Protein AF-A0A9D5CSQ8-F1 (afdb_monomer_lite)

InterPro domains:
  IPR001199 Cytochrome b5-like heme/steroid binding domain [PF00173] (66-160)
  IPR001199 Cytochrome b5-like heme/steroid binding domain [SM01117] (65-161)
  IPR036400 Cytochrome b5-like heme/steroid binding domain superfamily [G3DSA:3.10.120.10] (63-162)
  IPR036400 Cytochrome b5-like heme/steroid binding domain superfamily [SSF55856] (56-161)
  IPR050577 MAPR/Neuferricin/Neudesin-like [PTHR10281] (20-162)

Structure (mmCIF, N/CA/C/O backbone):
data_AF-A0A9D5CSQ8-F1
#
_entry.id   AF-A0A9D5CSQ8-F1
#
loop_
_atom_site.group_PDB
_atom_site.id
_atom_site.type_symbol
_atom_site.label_atom_id
_atom_site.label_alt_id
_atom_site.label_comp_id
_atom_site.label_asym_id
_atom_site.label_entity_id
_atom_site.label_seq_id
_atom_site.pdbx_PDB_ins_code
_atom_site.Cartn_x
_atom_site.Cartn_y
_atom_site.Cartn_z
_atom_site.occupancy
_atom_site.B_iso_or_equiv
_atom_site.auth_seq_id
_atom_site.auth_comp_id
_atom_site.auth_asym_id
_atom_site.auth_atom_id
_atom_site.pdbx_PDB_model_num
ATOM 1 N N . MET A 1 1 ? 39.385 10.486 -49.989 1.00 59.72 1 MET A N 1
ATOM 2 C CA . MET A 1 1 ? 40.709 9.932 -49.623 1.00 59.72 1 MET A CA 1
ATOM 3 C C . MET A 1 1 ? 41.355 10.659 -48.444 1.00 59.72 1 MET A C 1
ATOM 5 O O . MET A 1 1 ? 41.709 9.978 -47.498 1.00 59.72 1 MET A O 1
ATOM 9 N N . ALA A 1 2 ? 41.439 11.999 -48.432 1.00 69.88 2 ALA A N 1
ATOM 10 C CA . ALA A 1 2 ? 42.101 12.762 -47.354 1.00 69.88 2 ALA A CA 1
ATOM 11 C C . ALA A 1 2 ? 41.489 12.596 -45.943 1.00 69.88 2 ALA A C 1
ATOM 13 O O . ALA A 1 2 ? 42.199 12.610 -44.945 1.00 69.88 2 ALA A O 1
ATOM 14 N N . PHE A 1 3 ? 40.170 12.403 -45.849 1.00 73.44 3 PHE A N 1
ATOM 15 C CA . PHE A 1 3 ? 39.508 12.165 -44.562 1.00 73.44 3 PHE A CA 1
ATOM 16 C C . PHE A 1 3 ? 39.878 10.799 -43.961 1.00 73.44 3 PHE A C 1
ATOM 18 O O . PHE A 1 3 ? 40.119 10.683 -42.766 1.00 73.44 3 PHE A O 1
ATOM 25 N N . TYR A 1 4 ? 39.980 9.771 -44.808 1.00 75.75 4 TYR A N 1
ATOM 26 C CA . TYR A 1 4 ? 40.331 8.419 -44.382 1.00 75.75 4 TYR A CA 1
ATOM 27 C C . TYR A 1 4 ? 41.774 8.341 -43.878 1.00 75.75 4 TYR A C 1
ATOM 29 O O . TYR A 1 4 ? 42.027 7.688 -42.874 1.00 75.75 4 TYR A O 1
ATOM 37 N N . THR A 1 5 ? 42.705 9.043 -44.530 1.00 79.56 5 THR A N 1
ATOM 38 C CA . THR A 1 5 ? 44.110 9.089 -44.103 1.00 79.56 5 THR A CA 1
ATOM 39 C C . THR A 1 5 ? 44.266 9.815 -42.769 1.00 79.56 5 THR A C 1
ATOM 41 O O . THR A 1 5 ? 44.876 9.271 -41.861 1.00 79.56 5 THR A O 1
ATOM 44 N N . ALA A 1 6 ? 43.614 10.970 -42.591 1.00 80.38 6 ALA A N 1
ATOM 45 C CA . ALA A 1 6 ? 43.650 11.699 -41.321 1.00 80.38 6 ALA A CA 1
ATOM 46 C C . ALA A 1 6 ? 43.039 10.891 -40.158 1.00 80.38 6 ALA A C 1
ATOM 48 O O . ALA A 1 6 ? 43.581 10.869 -39.052 1.00 80.38 6 ALA A O 1
ATOM 49 N N . MET A 1 7 ? 41.927 10.187 -40.404 1.00 76.81 7 MET A N 1
ATOM 50 C CA . MET A 1 7 ? 41.314 9.297 -39.412 1.00 76.81 7 MET A CA 1
ATOM 51 C C . MET A 1 7 ? 42.201 8.082 -39.108 1.00 76.81 7 MET A C 1
ATOM 53 O O . MET A 1 7 ? 42.360 7.722 -37.946 1.00 76.81 7 MET A O 1
ATOM 57 N N . ALA A 1 8 ? 42.811 7.476 -40.128 1.00 76.31 8 ALA A N 1
ATOM 58 C CA . ALA A 1 8 ? 43.735 6.355 -39.980 1.00 76.31 8 ALA A CA 1
ATOM 59 C C . ALA A 1 8 ? 44.968 6.720 -39.136 1.00 76.31 8 ALA A C 1
ATOM 61 O O . ALA A 1 8 ? 45.320 5.972 -38.221 1.00 76.31 8 ALA A O 1
ATOM 62 N N . ASP A 1 9 ? 45.567 7.885 -39.388 1.00 75.44 9 ASP A N 1
ATOM 63 C CA . ASP A 1 9 ? 46.718 8.389 -38.631 1.00 75.44 9 ASP A CA 1
ATOM 64 C C . ASP A 1 9 ? 46.345 8.660 -37.165 1.00 75.44 9 ASP A C 1
ATOM 66 O O . ASP A 1 9 ? 47.095 8.324 -36.247 1.00 75.44 9 ASP A O 1
ATOM 70 N N . THR A 1 10 ? 45.141 9.191 -36.932 1.00 79.94 10 THR A N 1
ATOM 71 C CA . THR A 1 10 ? 44.617 9.464 -35.584 1.00 79.94 10 THR A CA 1
ATOM 72 C C . THR A 1 10 ? 44.353 8.174 -34.800 1.00 79.94 10 THR A C 1
ATOM 74 O O . THR A 1 10 ? 44.712 8.083 -33.626 1.00 79.94 10 THR A O 1
ATOM 77 N N . ILE A 1 11 ? 43.765 7.152 -35.436 1.00 76.94 11 ILE A N 1
ATOM 78 C CA . ILE A 1 11 ? 43.507 5.844 -34.807 1.00 76.94 11 ILE A CA 1
ATOM 79 C C . ILE A 1 11 ? 44.826 5.188 -34.392 1.00 76.94 11 ILE A C 1
ATOM 81 O O . ILE A 1 11 ? 44.941 4.703 -33.264 1.00 76.94 11 ILE A O 1
ATOM 85 N N . HIS A 1 12 ? 45.831 5.216 -35.269 1.00 75.12 12 HIS A N 1
ATOM 86 C CA . HIS A 1 12 ? 47.144 4.649 -34.979 1.00 75.12 12 HIS A CA 1
ATOM 87 C C . HIS A 1 12 ? 47.870 5.414 -33.865 1.00 75.12 12 HIS A C 1
ATOM 89 O O . HIS A 1 12 ? 48.447 4.796 -32.975 1.00 75.12 12 HIS A O 1
ATOM 95 N N . ALA A 1 13 ? 47.799 6.748 -33.857 1.00 79.75 13 ALA A N 1
ATOM 96 C CA . ALA A 1 13 ? 48.402 7.570 -32.807 1.00 79.75 13 ALA A CA 1
ATOM 97 C C . ALA A 1 13 ? 47.747 7.364 -31.429 1.00 79.75 13 ALA A C 1
ATOM 99 O O . ALA A 1 13 ? 48.440 7.380 -30.416 1.00 79.75 13 ALA A O 1
ATOM 100 N N . TYR A 1 14 ? 46.426 7.166 -31.383 1.00 81.50 14 TYR A N 1
ATOM 101 C CA . TYR A 1 14 ? 45.684 7.048 -30.125 1.00 81.50 14 TYR A CA 1
ATOM 102 C C . TYR A 1 14 ? 45.677 5.626 -29.551 1.00 81.50 14 TYR A C 1
ATOM 104 O O . TYR A 1 14 ? 45.735 5.446 -28.338 1.00 81.50 14 TYR A O 1
ATOM 112 N N . THR A 1 15 ? 45.595 4.607 -30.411 1.00 81.44 15 THR A N 1
ATOM 113 C CA . THR A 1 15 ? 45.444 3.204 -29.981 1.00 81.44 15 THR A CA 1
ATOM 114 C C . THR A 1 15 ? 46.684 2.346 -30.222 1.00 81.44 15 THR A C 1
ATOM 116 O O . THR A 1 15 ? 46.752 1.232 -29.711 1.00 81.44 15 THR A O 1
ATOM 119 N N . GLY A 1 16 ? 47.652 2.822 -31.014 1.00 82.94 16 GLY A N 1
ATOM 120 C CA . GLY A 1 16 ? 48.807 2.032 -31.459 1.00 82.94 16 GLY A CA 1
ATOM 121 C C . GLY A 1 16 ? 48.454 0.890 -32.420 1.00 82.94 16 GLY A C 1
ATOM 122 O O . GLY A 1 16 ? 49.329 0.116 -32.802 1.00 82.94 16 GLY A O 1
ATOM 123 N N . LEU A 1 17 ? 47.180 0.756 -32.802 1.00 85.88 17 LEU A N 1
ATOM 124 C CA . LEU A 1 17 ? 46.684 -0.299 -33.677 1.00 85.88 17 LEU A CA 1
ATOM 125 C C . LEU A 1 17 ? 46.588 0.198 -35.116 1.00 85.88 17 LEU A C 1
ATOM 127 O O . LEU A 1 17 ? 46.324 1.373 -35.379 1.00 85.88 17 LEU A O 1
ATOM 131 N N . SER A 1 18 ? 46.742 -0.720 -36.072 1.00 88.31 18 SER A N 1
ATOM 132 C CA . SER A 1 18 ? 46.420 -0.392 -37.457 1.00 88.31 18 SER A CA 1
ATOM 133 C C . SER A 1 18 ? 44.925 -0.046 -37.568 1.00 88.31 18 SER A C 1
ATOM 135 O O . SER A 1 18 ? 44.103 -0.634 -36.856 1.00 88.31 18 SER A O 1
ATOM 137 N N . PRO A 1 19 ? 44.533 0.863 -38.477 1.00 85.19 19 PRO A N 1
ATOM 138 C CA . PRO A 1 19 ? 43.126 1.215 -38.675 1.00 85.19 19 PRO A CA 1
ATOM 139 C C . PRO A 1 19 ? 42.248 -0.017 -38.923 1.00 85.19 19 PRO A C 1
ATOM 141 O O . PRO A 1 19 ? 41.153 -0.126 -38.379 1.00 85.19 19 PRO A O 1
ATOM 144 N N . ALA A 1 20 ? 42.766 -0.994 -39.675 1.00 87.31 20 ALA A N 1
ATOM 145 C CA . ALA A 1 20 ? 42.095 -2.267 -39.907 1.00 87.31 20 ALA A CA 1
ATOM 146 C C . ALA A 1 20 ? 41.882 -3.054 -38.602 1.00 87.31 20 ALA A C 1
ATOM 148 O O . ALA A 1 20 ? 40.769 -3.506 -38.345 1.00 87.31 20 ALA A O 1
ATOM 149 N N . ALA A 1 21 ? 42.905 -3.167 -37.748 1.00 88.69 21 ALA A N 1
ATOM 150 C CA . ALA A 1 21 ? 42.792 -3.861 -36.466 1.00 88.69 21 ALA A CA 1
ATOM 151 C C . ALA A 1 21 ? 41.750 -3.199 -35.548 1.00 88.69 21 ALA A C 1
ATOM 153 O O . ALA A 1 21 ? 40.904 -3.892 -34.984 1.00 88.69 21 ALA A O 1
ATOM 154 N N . PHE A 1 22 ? 41.733 -1.866 -35.469 1.00 88.56 22 PHE A N 1
ATOM 155 C CA . PHE A 1 22 ? 40.745 -1.121 -34.684 1.00 88.56 22 PHE A CA 1
ATOM 156 C C . PHE A 1 22 ? 39.304 -1.431 -35.115 1.00 88.56 22 PHE A C 1
ATOM 158 O O . PHE A 1 22 ? 38.474 -1.791 -34.280 1.00 88.56 22 PHE A O 1
ATOM 165 N N . PHE A 1 23 ? 39.010 -1.374 -36.419 1.00 89.81 23 PHE A N 1
ATOM 166 C CA . PHE A 1 23 ? 37.666 -1.683 -36.917 1.00 89.81 23 PHE A CA 1
ATOM 167 C C . PHE A 1 23 ? 37.302 -3.163 -36.766 1.00 89.81 23 PHE A C 1
ATOM 169 O O . PHE A 1 23 ? 36.145 -3.466 -36.481 1.00 89.81 23 PHE A O 1
ATOM 176 N N . THR A 1 24 ? 38.262 -4.089 -36.884 1.00 92.62 24 THR A N 1
ATOM 177 C CA . THR A 1 24 ? 37.993 -5.515 -36.618 1.00 92.62 24 THR A CA 1
ATOM 178 C C . THR A 1 24 ? 37.651 -5.769 -35.154 1.00 92.62 24 THR A C 1
ATOM 180 O O . THR A 1 24 ? 36.692 -6.481 -34.874 1.00 92.62 24 THR A O 1
ATOM 183 N N . ILE A 1 25 ? 38.364 -5.141 -34.215 1.00 91.69 25 ILE A N 1
ATOM 184 C CA . ILE A 1 25 ? 38.091 -5.271 -32.780 1.00 91.69 25 ILE A CA 1
ATOM 185 C C . ILE A 1 25 ? 36.752 -4.621 -32.435 1.00 91.69 25 ILE A C 1
ATOM 187 O O . ILE A 1 25 ? 35.965 -5.221 -31.711 1.00 91.69 25 ILE A O 1
ATOM 191 N N . LEU A 1 26 ? 36.447 -3.445 -32.992 1.00 92.81 26 LEU A N 1
ATOM 192 C CA . LEU A 1 26 ? 35.149 -2.790 -32.821 1.00 92.81 26 LEU A CA 1
ATOM 193 C C . LEU A 1 26 ? 34.004 -3.678 -33.336 1.00 92.81 26 LEU A C 1
ATOM 195 O O . LEU A 1 26 ? 33.000 -3.847 -32.650 1.00 92.81 26 LEU A O 1
ATOM 199 N N . ALA A 1 27 ? 34.162 -4.280 -34.517 1.00 92.69 27 ALA A N 1
ATOM 200 C CA . ALA A 1 27 ? 33.166 -5.178 -35.095 1.00 92.69 27 ALA A CA 1
ATOM 201 C C . ALA A 1 27 ? 32.983 -6.455 -34.259 1.00 92.69 27 ALA A C 1
ATOM 203 O O . ALA A 1 27 ? 31.849 -6.871 -34.022 1.00 92.69 27 ALA A O 1
ATOM 204 N N . LEU A 1 28 ? 34.075 -7.046 -33.763 1.00 95.62 28 LEU A N 1
ATOM 205 C CA . LEU A 1 28 ? 34.026 -8.198 -32.859 1.00 95.62 28 LEU A CA 1
ATOM 206 C C . LEU A 1 28 ? 33.395 -7.841 -31.509 1.00 95.62 28 LEU A C 1
ATOM 208 O O . LEU A 1 28 ? 32.609 -8.624 -30.986 1.00 95.62 28 LEU A O 1
ATOM 212 N N . MET A 1 29 ? 33.682 -6.654 -30.972 1.00 93.88 29 MET A N 1
ATOM 213 C CA . MET A 1 29 ? 33.099 -6.149 -29.729 1.00 93.88 29 MET A CA 1
ATOM 214 C C . MET A 1 29 ? 31.597 -5.899 -29.886 1.00 93.88 29 MET A C 1
ATOM 216 O O . MET A 1 29 ? 30.825 -6.351 -29.045 1.00 93.88 29 MET A O 1
ATOM 220 N N . LEU A 1 30 ? 31.157 -5.294 -30.996 1.00 94.19 30 LEU A N 1
ATOM 221 C CA . LEU A 1 30 ? 29.733 -5.171 -31.321 1.00 94.19 30 LEU A CA 1
ATOM 222 C C . LEU A 1 30 ? 29.074 -6.543 -31.504 1.00 94.19 30 LEU A C 1
ATOM 224 O O . LEU A 1 30 ? 27.970 -6.749 -31.011 1.00 94.19 30 LEU A O 1
ATOM 228 N N . GLY A 1 31 ? 29.732 -7.486 -32.183 1.00 94.12 31 GLY A N 1
ATOM 229 C CA . GLY A 1 31 ? 29.227 -8.848 -32.374 1.00 94.12 31 GLY A CA 1
ATOM 230 C C . GLY A 1 31 ? 29.057 -9.600 -31.053 1.00 94.12 31 GLY A C 1
ATOM 231 O O . GLY A 1 31 ? 27.989 -10.148 -30.791 1.00 94.12 31 GLY A O 1
ATOM 232 N N . ALA A 1 32 ? 30.069 -9.557 -30.185 1.00 93.06 32 ALA A N 1
ATOM 233 C CA . ALA A 1 32 ? 30.015 -10.132 -28.845 1.00 93.06 32 ALA A CA 1
ATOM 234 C C . ALA A 1 32 ? 28.958 -9.439 -27.974 1.00 93.06 32 ALA A C 1
ATOM 236 O O . ALA A 1 32 ? 28.182 -10.116 -27.308 1.00 93.06 32 ALA A O 1
ATOM 237 N N . TYR A 1 33 ? 28.861 -8.108 -28.028 1.00 92.19 33 TYR A N 1
ATOM 238 C CA . TYR A 1 33 ? 27.824 -7.350 -27.328 1.00 92.19 33 TYR A CA 1
ATOM 239 C C . TYR A 1 33 ? 26.421 -7.745 -27.795 1.00 92.19 33 TYR A C 1
ATOM 241 O O . TYR A 1 33 ? 25.543 -7.939 -26.960 1.00 92.19 33 TYR A O 1
ATOM 249 N N . ARG A 1 34 ? 26.200 -7.918 -29.104 1.00 90.56 34 ARG A N 1
ATOM 250 C CA . ARG A 1 34 ? 24.915 -8.383 -29.654 1.00 90.56 34 ARG A CA 1
ATOM 251 C C . ARG A 1 34 ? 24.606 -9.820 -29.239 1.00 90.56 34 ARG A C 1
ATOM 253 O O . ARG A 1 34 ? 23.468 -10.094 -28.879 1.00 90.56 34 ARG A O 1
ATOM 260 N N . LEU A 1 35 ? 25.605 -10.704 -29.232 1.00 90.00 35 LEU A N 1
ATOM 261 C CA . LEU A 1 35 ? 25.456 -12.093 -28.791 1.00 90.00 35 LEU A CA 1
ATOM 262 C C . LEU A 1 35 ? 25.100 -12.170 -27.300 1.00 90.00 35 LEU A C 1
ATOM 264 O O . LEU A 1 35 ? 24.128 -12.822 -26.934 1.00 90.00 35 LEU A O 1
ATOM 268 N N . VAL A 1 36 ? 25.824 -11.445 -26.446 1.00 88.50 36 VAL A N 1
ATOM 269 C CA . VAL A 1 36 ? 25.544 -11.383 -25.004 1.00 88.50 36 VAL A CA 1
ATOM 270 C C . VAL A 1 36 ? 24.196 -10.714 -24.749 1.00 88.50 36 VAL A C 1
ATOM 272 O O . VAL A 1 36 ? 23.389 -11.250 -24.001 1.00 88.50 36 VAL A O 1
ATOM 275 N N . SER A 1 37 ? 23.892 -9.603 -25.425 1.00 84.75 37 SER A N 1
ATOM 276 C CA . SER A 1 37 ? 22.591 -8.932 -25.300 1.00 84.75 37 SER A CA 1
ATOM 277 C C . SER A 1 37 ? 21.441 -9.846 -25.717 1.00 84.75 37 SER A C 1
ATOM 279 O O . SER A 1 37 ? 20.403 -9.810 -25.075 1.00 84.75 37 SER A O 1
ATOM 281 N N . SER A 1 38 ? 21.622 -10.724 -26.710 1.00 82.94 38 SER A N 1
ATOM 282 C CA . SER A 1 38 ? 20.597 -11.712 -27.083 1.00 82.94 38 SER A CA 1
ATOM 283 C C . SER A 1 38 ? 20.352 -12.790 -26.019 1.00 82.94 38 SER A C 1
ATOM 285 O O . SER A 1 38 ? 19.265 -13.346 -25.967 1.00 82.94 38 SER A O 1
ATOM 287 N N . MET A 1 39 ? 21.324 -13.069 -25.140 1.00 81.62 39 MET A N 1
ATOM 288 C CA . MET A 1 39 ? 21.129 -14.010 -24.026 1.00 81.62 39 MET A CA 1
ATOM 289 C C . MET A 1 39 ? 20.403 -13.385 -22.827 1.00 81.62 39 MET A C 1
ATOM 291 O O . MET A 1 39 ? 19.864 -14.116 -22.001 1.00 81.62 39 MET A O 1
ATOM 295 N N . PHE A 1 40 ? 20.401 -12.052 -22.714 1.00 72.25 40 PHE A N 1
ATOM 296 C CA . PHE A 1 40 ? 19.759 -11.316 -21.615 1.00 72.25 40 PHE A CA 1
ATOM 297 C C . PHE A 1 40 ? 18.478 -10.582 -22.037 1.00 72.25 40 PHE A C 1
ATOM 299 O O . PHE A 1 40 ? 17.642 -10.278 -21.191 1.00 72.25 40 PHE A O 1
ATOM 306 N N . VAL A 1 41 ? 18.297 -10.333 -23.334 1.00 68.25 41 VAL A N 1
ATOM 307 C CA . VAL A 1 41 ? 17.037 -9.919 -23.955 1.00 68.25 41 VAL A CA 1
ATOM 308 C C . VAL A 1 41 ? 16.418 -11.172 -24.561 1.00 68.25 41 VAL A C 1
ATOM 310 O O . VAL A 1 41 ? 16.398 -11.358 -25.773 1.00 68.25 41 VAL A O 1
ATOM 313 N N . SER A 1 42 ? 15.968 -12.081 -23.699 1.00 60.19 42 SER A N 1
ATOM 314 C CA . SER A 1 42 ? 14.989 -13.074 -24.125 1.00 60.19 42 SER A CA 1
ATOM 315 C C . SER A 1 42 ? 13.792 -12.305 -24.666 1.00 60.19 42 SER A C 1
ATOM 317 O O . SER A 1 42 ? 13.313 -11.395 -23.982 1.00 60.19 42 SER A O 1
ATOM 319 N N . ASP A 1 43 ? 13.320 -12.651 -25.864 1.00 57.12 43 ASP A N 1
ATOM 320 C CA . ASP A 1 43 ? 11.994 -12.242 -26.310 1.00 57.12 43 ASP A CA 1
ATOM 321 C C . ASP A 1 43 ? 11.039 -12.530 -25.153 1.00 57.12 43 ASP A C 1
ATOM 323 O O . ASP A 1 43 ? 10.877 -13.680 -24.725 1.00 57.12 43 ASP A O 1
ATOM 327 N N . ALA A 1 44 ? 10.484 -11.463 -24.572 1.00 60.00 44 ALA A N 1
ATOM 328 C CA . ALA A 1 44 ? 9.365 -11.614 -23.669 1.00 60.00 44 ALA A CA 1
ATOM 329 C C . ALA A 1 44 ? 8.354 -12.468 -24.441 1.00 60.00 44 ALA A C 1
ATOM 331 O O . ALA A 1 44 ? 8.089 -12.126 -25.597 1.00 60.00 44 ALA A O 1
ATOM 332 N N . PRO A 1 45 ? 7.861 -13.590 -23.881 1.00 54.03 45 PRO A N 1
ATOM 333 C CA . PRO A 1 45 ? 6.869 -14.395 -24.573 1.00 54.03 45 PRO A CA 1
ATOM 334 C C . PRO A 1 45 ? 5.788 -13.430 -25.026 1.00 54.03 45 PRO A C 1
ATOM 336 O O . PRO A 1 45 ? 5.242 -12.722 -24.176 1.00 54.03 45 PRO A O 1
ATOM 339 N N . GLU A 1 46 ? 5.589 -13.327 -26.347 1.00 47.94 46 GLU A N 1
ATOM 340 C CA . GLU A 1 46 ? 4.573 -12.458 -26.920 1.00 47.94 46 GLU A CA 1
ATOM 341 C C . GLU A 1 46 ? 3.295 -12.773 -26.164 1.00 47.94 46 GLU A C 1
ATOM 343 O O . GLU A 1 46 ? 2.739 -13.873 -26.256 1.00 47.94 46 GLU A O 1
ATOM 348 N N . THR A 1 47 ? 2.891 -11.838 -25.310 1.00 56.62 47 THR A N 1
ATOM 349 C CA . THR A 1 47 ? 1.617 -11.931 -24.641 1.00 56.62 47 THR A CA 1
ATOM 350 C C . THR A 1 47 ? 0.609 -12.037 -25.782 1.00 56.62 47 THR A C 1
ATOM 352 O O . THR A 1 47 ? 0.611 -11.157 -26.651 1.00 56.62 47 THR A O 1
ATOM 355 N N . PRO A 1 48 ? -0.205 -13.115 -25.855 1.00 66.44 48 PRO A N 1
ATOM 356 C CA . PRO A 1 48 ? -1.275 -13.181 -26.846 1.00 66.44 48 PRO A CA 1
ATOM 357 C C . PRO A 1 48 ? -2.013 -11.850 -26.774 1.00 66.44 48 PRO A C 1
ATOM 359 O O . PRO A 1 48 ? -2.169 -11.368 -25.646 1.00 66.44 48 PRO A O 1
ATOM 362 N N . PRO A 1 49 ? -2.382 -11.239 -27.922 1.00 55.28 49 PRO A N 1
ATOM 363 C CA . PRO A 1 49 ? -2.840 -9.859 -27.986 1.00 55.28 49 PRO A CA 1
ATOM 364 C C . PRO A 1 49 ? -3.843 -9.682 -26.871 1.00 55.28 49 PRO A C 1
ATOM 366 O O . PRO A 1 49 ? -4.909 -10.301 -26.892 1.00 55.28 49 PRO A O 1
ATOM 369 N N . MET A 1 50 ? -3.399 -8.969 -25.834 1.00 51.78 50 MET A N 1
ATOM 370 C CA . MET A 1 50 ? -4.144 -8.807 -24.607 1.00 51.78 50 MET A CA 1
ATOM 371 C C . MET A 1 50 ? -5.425 -8.167 -25.107 1.00 51.78 50 MET A C 1
ATOM 373 O O . MET A 1 50 ? -5.389 -7.028 -25.580 1.00 51.78 50 MET A O 1
ATOM 377 N N . GLN A 1 51 ? -6.530 -8.926 -25.132 1.00 54.69 51 GLN A N 1
ATOM 378 C CA . GLN A 1 51 ? -7.835 -8.307 -25.288 1.00 54.69 51 GLN A CA 1
ATOM 379 C C . GLN A 1 51 ? -7.790 -7.130 -24.323 1.00 54.69 51 GLN A C 1
ATOM 381 O O . GLN A 1 51 ? -7.361 -7.361 -23.181 1.00 54.69 51 GLN A O 1
ATOM 386 N N . PRO A 1 52 ? -8.078 -5.891 -24.777 1.00 62.69 52 PRO A N 1
ATOM 387 C CA . PRO A 1 52 ? -8.067 -4.755 -23.875 1.00 62.69 52 PRO A CA 1
ATOM 388 C C . PRO A 1 52 ? -8.829 -5.224 -22.643 1.00 62.69 52 PRO A C 1
ATOM 390 O O . PRO A 1 52 ? -9.941 -5.746 -22.820 1.00 62.69 52 PRO A O 1
ATOM 393 N N . PRO A 1 53 ? -8.183 -5.230 -21.457 1.00 61.41 53 PRO A N 1
ATOM 394 C CA . PRO A 1 53 ? -8.805 -5.795 -20.277 1.00 61.41 53 PRO A CA 1
ATOM 395 C C . PRO A 1 53 ? -10.204 -5.191 -20.206 1.00 61.41 53 PRO A C 1
ATOM 397 O O . PRO A 1 53 ? -10.335 -3.997 -20.515 1.00 61.41 53 PRO A O 1
ATOM 400 N N . PRO A 1 54 ? -11.245 -5.999 -19.914 1.00 64.94 54 PRO A N 1
ATOM 401 C CA . PRO A 1 54 ? -12.590 -5.462 -19.775 1.00 64.94 54 PRO A CA 1
ATOM 402 C C . PRO A 1 54 ? -12.480 -4.188 -18.937 1.00 64.94 54 PRO A C 1
ATOM 404 O O . PRO A 1 54 ? -11.694 -4.201 -17.977 1.00 64.94 54 PRO A O 1
ATOM 407 N N . PRO A 1 55 ? -13.141 -3.085 -19.351 1.00 62.97 55 PRO A N 1
ATOM 408 C CA . PRO A 1 55 ? -12.977 -1.796 -18.696 1.00 62.97 55 PRO A CA 1
ATOM 409 C C . PRO A 1 55 ? -13.055 -2.041 -17.192 1.00 62.97 55 PRO A C 1
ATOM 411 O O . PRO A 1 55 ? -13.974 -2.758 -16.774 1.00 62.97 55 PRO A O 1
ATOM 414 N N . PRO A 1 56 ? -12.044 -1.594 -16.415 1.00 62.28 56 PRO A N 1
ATOM 415 C CA . PRO A 1 56 ? -11.995 -1.891 -14.995 1.00 62.28 56 PRO A CA 1
ATOM 416 C C . PRO A 1 56 ? -13.372 -1.554 -14.428 1.00 62.28 56 PRO A C 1
ATOM 418 O O . PRO A 1 56 ? -13.873 -0.469 -14.746 1.00 62.28 56 PRO A O 1
ATOM 421 N N . PRO A 1 57 ? -14.024 -2.495 -13.714 1.00 62.62 57 PRO A N 1
ATOM 422 C CA . PRO A 1 57 ? -15.338 -2.235 -13.149 1.00 62.62 57 PRO A CA 1
ATOM 423 C C . PRO A 1 57 ? -15.258 -0.895 -12.430 1.00 62.62 57 PRO A C 1
ATOM 425 O O . PRO A 1 57 ? -14.274 -0.648 -11.727 1.00 62.62 57 PRO A O 1
ATOM 428 N N . GLU A 1 58 ? -16.219 -0.009 -12.704 1.00 67.81 58 GLU A N 1
ATOM 429 C CA . GLU A 1 58 ? -16.209 1.327 -12.121 1.00 67.81 58 GLU A CA 1
ATOM 430 C C . GLU A 1 58 ? -15.983 1.180 -10.613 1.00 67.81 58 GLU A C 1
ATOM 432 O O . GLU A 1 58 ? -16.670 0.362 -9.990 1.00 67.81 58 GLU A O 1
ATOM 437 N N . PRO A 1 59 ? -14.974 1.866 -10.042 1.00 63.97 59 PRO A N 1
ATOM 438 C CA . PRO A 1 59 ? -14.621 1.687 -8.647 1.00 63.97 59 PRO A CA 1
ATOM 439 C C . PRO A 1 59 ? -15.856 2.001 -7.813 1.00 63.97 59 PRO A C 1
ATOM 441 O O . PRO A 1 59 ? -16.301 3.147 -7.738 1.00 63.97 59 PRO A O 1
ATOM 444 N N . VAL A 1 60 ? -16.440 0.947 -7.242 1.00 69.50 60 VAL A N 1
ATOM 445 C CA . VAL A 1 60 ? -17.625 1.045 -6.399 1.00 69.50 60 VAL A CA 1
ATOM 446 C C . VAL A 1 60 ? -17.236 1.960 -5.252 1.00 69.50 60 VAL A C 1
ATOM 448 O O . VAL A 1 60 ? -16.279 1.670 -4.543 1.00 69.50 60 VAL A O 1
ATOM 451 N N . GLN A 1 61 ? -17.923 3.085 -5.083 1.00 82.69 61 GLN A N 1
ATOM 452 C CA . GLN A 1 61 ? -17.734 3.887 -3.883 1.00 82.69 61 GLN A CA 1
ATOM 453 C C . GLN A 1 61 ? -18.495 3.192 -2.757 1.00 82.69 61 GLN A C 1
ATOM 455 O O . GLN A 1 61 ? -19.720 3.248 -2.706 1.00 82.69 61 GLN A O 1
ATOM 460 N N . LEU A 1 62 ? -17.769 2.467 -1.905 1.00 79.94 62 LEU A N 1
ATOM 461 C CA . LEU A 1 62 ? -18.335 1.731 -0.776 1.00 79.94 62 LEU A CA 1
ATOM 462 C C . LEU A 1 62 ? -18.776 2.662 0.369 1.00 79.94 62 LEU A C 1
ATOM 464 O O . LEU A 1 62 ? -19.551 2.232 1.215 1.00 79.94 62 LEU A O 1
ATOM 468 N N . GLY A 1 63 ? -18.310 3.915 0.402 1.00 85.44 63 GLY A N 1
ATOM 469 C CA . GLY A 1 63 ? -18.625 4.847 1.487 1.00 85.44 63 GLY A CA 1
ATOM 470 C C . GLY A 1 63 ? -17.988 4.411 2.809 1.00 85.44 63 GLY A C 1
ATOM 471 O O . GLY A 1 63 ? -16.786 4.130 2.849 1.00 85.44 63 GLY A O 1
ATOM 472 N N . ASP A 1 64 ? -18.791 4.363 3.869 1.00 91.19 64 ASP A N 1
ATOM 473 C CA . ASP A 1 64 ? -18.368 3.984 5.216 1.00 91.19 64 ASP A CA 1
ATOM 474 C C . ASP A 1 64 ? -18.463 2.467 5.418 1.00 91.19 64 ASP A C 1
ATOM 476 O O . ASP A 1 64 ? -19.546 1.884 5.391 1.00 91.19 64 ASP A O 1
ATOM 480 N N . VAL A 1 65 ? -17.318 1.828 5.657 1.00 91.50 65 VAL A N 1
ATOM 481 C CA . VAL A 1 65 ? -17.189 0.364 5.749 1.00 91.50 65 VAL A CA 1
ATOM 482 C C . VAL A 1 65 ? -16.551 -0.015 7.082 1.00 91.50 65 VAL A C 1
ATOM 484 O O . VAL A 1 65 ? -15.622 0.651 7.541 1.00 91.50 65 VAL A O 1
ATOM 487 N N . THR A 1 66 ? -17.004 -1.090 7.728 1.00 93.69 66 THR A N 1
ATOM 488 C CA . THR A 1 66 ? -16.319 -1.618 8.929 1.00 93.69 66 THR A CA 1
ATOM 489 C C . THR A 1 66 ? -15.179 -2.566 8.577 1.00 93.69 66 THR A C 1
ATOM 491 O O . THR A 1 66 ? -15.084 -3.100 7.475 1.00 93.69 66 THR A O 1
ATOM 494 N N . LEU A 1 67 ? -14.301 -2.834 9.544 1.00 92.25 67 LEU A N 1
ATOM 495 C CA . LEU A 1 67 ? -13.177 -3.751 9.341 1.00 92.25 67 LEU A CA 1
ATOM 496 C C . LEU A 1 67 ? -13.637 -5.173 8.984 1.00 92.25 67 LEU A C 1
ATOM 498 O O . LEU A 1 67 ? -13.003 -5.822 8.157 1.00 92.25 67 LEU A O 1
ATOM 502 N N . ASP A 1 68 ? -14.759 -5.638 9.534 1.00 92.38 68 ASP A N 1
ATOM 503 C CA . ASP A 1 68 ? -15.319 -6.948 9.189 1.00 92.38 68 ASP A CA 1
ATOM 504 C C . ASP A 1 68 ? -15.941 -6.993 7.791 1.00 92.38 68 ASP A C 1
ATOM 506 O O . ASP A 1 68 ? -15.806 -7.998 7.092 1.00 92.38 68 ASP A O 1
ATOM 510 N N . GLU A 1 69 ? -16.549 -5.899 7.336 1.00 92.75 69 GLU A N 1
ATOM 511 C CA . GLU A 1 69 ? -17.007 -5.780 5.951 1.00 92.75 69 GLU A CA 1
ATOM 512 C C . GLU A 1 69 ? -15.830 -5.707 4.979 1.00 92.75 69 GLU A C 1
ATOM 514 O O . GLU A 1 69 ? -15.900 -6.283 3.899 1.00 92.75 69 GLU A O 1
ATOM 519 N N . LEU A 1 70 ? -14.719 -5.069 5.358 1.00 94.62 70 LEU A N 1
ATOM 520 C CA . LEU A 1 70 ? -13.521 -5.009 4.523 1.00 94.62 70 LEU A CA 1
ATOM 521 C C . LEU A 1 70 ? -12.907 -6.403 4.294 1.00 94.62 70 LEU A C 1
ATOM 523 O O . LEU A 1 70 ? -12.429 -6.687 3.195 1.00 94.62 70 LEU A O 1
ATOM 527 N N . ARG A 1 71 ? -12.979 -7.304 5.284 1.00 94.19 71 ARG A N 1
ATOM 528 C CA . ARG A 1 71 ? -12.401 -8.663 5.218 1.00 94.19 71 ARG A CA 1
ATOM 529 C C . ARG A 1 71 ? -12.931 -9.518 4.073 1.00 94.19 71 ARG A C 1
ATOM 531 O O . ARG A 1 71 ? -12.220 -10.408 3.620 1.00 94.19 71 ARG A O 1
ATOM 538 N N . VAL A 1 72 ? -14.146 -9.264 3.582 1.00 94.12 72 VAL A N 1
ATOM 539 C CA . VAL A 1 72 ? -14.721 -10.044 2.468 1.00 94.12 72 VAL A CA 1
ATOM 540 C C . VAL A 1 72 ? -14.104 -9.696 1.108 1.00 94.12 72 VAL A C 1
ATOM 542 O O . VAL A 1 72 ? -14.408 -10.361 0.116 1.00 94.12 72 VAL A O 1
ATOM 545 N N . TYR A 1 73 ? -13.274 -8.649 1.057 1.00 94.94 73 TYR A N 1
ATOM 546 C CA . TYR A 1 73 ? -12.585 -8.140 -0.131 1.00 94.94 73 TYR A CA 1
ATOM 547 C C . TYR A 1 73 ? -11.085 -8.489 -0.125 1.00 94.94 73 TYR A C 1
ATOM 549 O O . TYR A 1 73 ? -10.248 -7.716 -0.593 1.00 94.94 73 TYR A O 1
ATOM 557 N N . ASP A 1 74 ? -10.746 -9.667 0.399 1.00 94.44 74 ASP A N 1
ATOM 558 C CA . ASP A 1 74 ? -9.395 -10.252 0.440 1.00 94.44 74 ASP A CA 1
ATOM 559 C C . ASP A 1 74 ? -8.944 -10.872 -0.899 1.00 94.44 74 ASP A C 1
ATOM 561 O O . ASP A 1 74 ? -7.798 -11.287 -1.065 1.00 94.44 74 ASP A O 1
ATOM 565 N N . GLY A 1 75 ? -9.852 -10.945 -1.876 1.00 92.62 75 GLY A N 1
ATOM 566 C CA . GLY A 1 75 ? -9.595 -11.527 -3.188 1.00 92.62 75 GLY A CA 1
ATOM 567 C C . GLY A 1 75 ? -9.870 -13.019 -3.301 1.00 92.62 75 GLY A C 1
ATOM 568 O O . GLY A 1 75 ? -9.660 -13.562 -4.391 1.00 92.62 75 GLY A O 1
ATOM 569 N N . SER A 1 76 ? -10.368 -13.664 -2.242 1.00 91.75 76 SER A N 1
ATOM 570 C CA . SER A 1 76 ? -10.827 -15.058 -2.266 1.00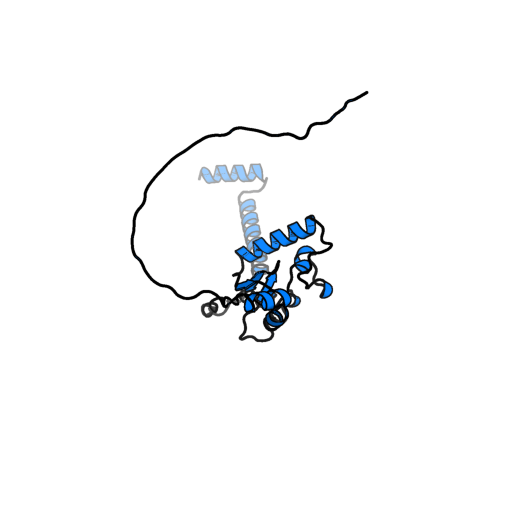 91.75 76 SER A CA 1
ATOM 571 C C . SER A 1 76 ? -11.957 -15.261 -3.280 1.00 91.75 76 SER A C 1
ATOM 573 O O . SER A 1 76 ? -12.001 -16.279 -3.969 1.00 91.75 76 SER A O 1
ATOM 575 N N . ASP A 1 77 ? -12.837 -14.266 -3.432 1.00 92.06 77 ASP A N 1
ATOM 576 C CA . ASP A 1 77 ? -13.826 -14.226 -4.510 1.00 92.06 77 ASP A CA 1
ATOM 577 C C . ASP A 1 77 ? -13.254 -13.481 -5.740 1.00 92.06 77 ASP A C 1
ATOM 579 O O . ASP A 1 77 ? -12.951 -12.283 -5.658 1.00 92.06 77 ASP A O 1
ATOM 583 N N . PRO A 1 78 ? -13.102 -14.141 -6.907 1.00 88.06 78 PRO A N 1
ATOM 584 C CA . PRO A 1 78 ? -12.636 -13.496 -8.134 1.00 88.06 78 PRO A CA 1
ATOM 585 C C . PRO A 1 78 ? -13.609 -12.449 -8.686 1.00 88.06 78 PRO A C 1
ATOM 587 O O . PRO A 1 78 ? -13.191 -11.604 -9.475 1.00 88.06 78 PRO A O 1
ATOM 590 N N . LYS A 1 79 ? -14.887 -12.484 -8.289 1.00 88.12 79 LYS A N 1
ATOM 591 C CA . LYS A 1 79 ? -15.915 -11.541 -8.756 1.00 88.12 79 LYS A CA 1
ATOM 592 C C . LYS A 1 79 ? -15.954 -10.248 -7.950 1.00 88.12 79 LYS A C 1
ATOM 594 O O . LYS A 1 79 ? -16.558 -9.281 -8.405 1.00 88.12 79 LYS A O 1
ATOM 599 N N . LYS A 1 80 ? -15.345 -10.229 -6.763 1.00 90.75 80 LYS A N 1
ATOM 600 C CA . LYS A 1 80 ? -15.286 -9.045 -5.905 1.00 90.75 80 LYS A CA 1
ATOM 601 C C . LYS A 1 80 ? -14.020 -8.228 -6.170 1.00 90.75 80 LYS A C 1
ATOM 603 O O . LYS A 1 80 ? -12.981 -8.806 -6.532 1.00 90.75 80 LYS A O 1
ATOM 608 N N . PRO A 1 81 ? -14.092 -6.898 -5.970 1.00 92.94 81 PRO A N 1
ATOM 609 C CA . PRO A 1 81 ? -12.901 -6.072 -5.960 1.00 92.94 81 PRO A CA 1
ATOM 610 C C . PRO A 1 81 ? -11.997 -6.472 -4.793 1.00 92.94 81 PRO A C 1
ATOM 612 O O . PRO A 1 81 ? -12.430 -7.061 -3.801 1.00 92.94 81 PRO A O 1
ATOM 615 N N . LEU A 1 82 ? -10.724 -6.151 -4.944 1.00 94.69 82 LEU A N 1
ATOM 616 C CA . LEU A 1 82 ? -9.689 -6.369 -3.957 1.00 94.69 82 LEU A CA 1
ATOM 617 C C . LEU A 1 82 ? -9.423 -5.048 -3.246 1.00 94.69 82 LEU A C 1
ATOM 619 O O . LEU A 1 82 ? -8.956 -4.098 -3.878 1.00 94.69 82 LEU A O 1
ATOM 623 N N . LEU A 1 83 ? -9.734 -4.981 -1.957 1.00 95.94 83 LEU A N 1
ATOM 624 C CA . LEU A 1 83 ? -9.678 -3.734 -1.199 1.00 95.94 83 LEU A CA 1
ATOM 625 C C . LEU A 1 83 ? -8.615 -3.803 -0.109 1.00 95.94 83 LEU A C 1
ATOM 627 O O . LEU A 1 83 ? -8.331 -4.867 0.434 1.00 95.94 83 LEU A O 1
ATOM 631 N N . MET A 1 84 ? -8.034 -2.656 0.223 1.00 96.62 84 MET A N 1
ATOM 632 C CA . MET A 1 84 ? -7.040 -2.529 1.286 1.00 96.62 84 MET A CA 1
ATOM 633 C C . MET A 1 84 ? -7.176 -1.164 1.952 1.00 96.62 84 MET A C 1
ATOM 635 O O . MET A 1 84 ? -7.378 -0.167 1.257 1.00 96.62 84 MET A O 1
ATOM 639 N N . ALA A 1 85 ? -7.059 -1.110 3.279 1.00 97.25 85 ALA A N 1
ATOM 640 C CA . ALA A 1 85 ? -7.116 0.142 4.023 1.00 97.25 85 ALA A CA 1
ATOM 641 C C . ALA A 1 85 ? -5.721 0.644 4.430 1.00 97.25 85 ALA A C 1
ATOM 643 O O . ALA A 1 85 ? -4.858 -0.141 4.825 1.00 97.25 85 ALA A O 1
ATOM 644 N N . ILE A 1 86 ? -5.515 1.960 4.333 1.00 97.12 86 ILE A N 1
ATOM 645 C CA . ILE A 1 86 ? -4.331 2.688 4.814 1.00 97.12 86 ILE A CA 1
ATOM 646 C C . ILE A 1 86 ? -4.812 3.986 5.462 1.00 97.12 86 ILE A C 1
ATOM 648 O O . ILE A 1 86 ? -5.563 4.736 4.848 1.00 97.12 86 ILE A O 1
ATOM 652 N N . LYS A 1 87 ? -4.404 4.251 6.704 1.00 94.88 87 LYS A N 1
ATOM 653 C CA . LYS A 1 87 ? -4.875 5.351 7.562 1.00 94.88 87 LYS A CA 1
ATOM 654 C C . LYS A 1 87 ? -6.403 5.472 7.571 1.00 94.88 87 LYS A C 1
ATOM 656 O O . LYS A 1 87 ? -6.970 6.560 7.481 1.00 94.88 87 LYS A O 1
ATOM 661 N N . GLY A 1 88 ? -7.077 4.324 7.620 1.00 93.50 88 GLY A N 1
ATOM 662 C CA . GLY A 1 88 ? -8.530 4.236 7.540 1.00 93.50 88 GLY A CA 1
ATOM 663 C C . GLY A 1 88 ? -9.129 4.638 6.187 1.00 93.50 88 GLY A C 1
ATOM 664 O O . GLY A 1 88 ? -10.344 4.690 6.086 1.00 93.50 88 GLY A O 1
ATOM 665 N N . GLN A 1 89 ? -8.350 4.936 5.148 1.00 95.50 89 GLN A N 1
ATOM 666 C CA . GLN A 1 89 ? -8.837 5.154 3.782 1.00 95.50 89 GLN A CA 1
ATOM 667 C C . GLN A 1 89 ? -8.814 3.834 3.018 1.00 95.50 89 GLN A C 1
ATOM 669 O O . GLN A 1 89 ? -7.820 3.115 3.079 1.00 95.50 89 GLN A O 1
ATOM 674 N N . ILE A 1 90 ? -9.879 3.512 2.287 1.00 96.44 90 ILE A N 1
ATOM 675 C CA . ILE A 1 90 ? -9.991 2.250 1.545 1.00 96.44 90 ILE A CA 1
ATOM 676 C C . ILE A 1 90 ? -9.642 2.494 0.081 1.00 96.44 90 ILE A C 1
ATOM 678 O O . ILE A 1 90 ? -10.240 3.354 -0.570 1.00 96.44 90 ILE A O 1
ATOM 682 N N . TYR A 1 91 ? -8.708 1.706 -0.442 1.00 96.50 91 TYR A N 1
ATOM 683 C CA . TYR A 1 91 ? -8.240 1.767 -1.822 1.00 96.50 91 TYR A CA 1
ATOM 684 C C . TYR A 1 91 ? -8.580 0.486 -2.582 1.00 96.50 91 TYR A C 1
ATOM 686 O O . TYR A 1 91 ? -8.432 -0.620 -2.056 1.00 96.50 91 TYR A O 1
ATOM 694 N N . ASP A 1 92 ? -8.979 0.643 -3.845 1.00 95.94 92 ASP A N 1
ATOM 695 C CA . ASP A 1 92 ? -9.154 -0.476 -4.769 1.00 95.94 92 ASP A CA 1
ATOM 696 C C . ASP A 1 92 ? -7.816 -0.855 -5.423 1.00 95.94 92 ASP A C 1
ATOM 698 O O . ASP A 1 92 ? -7.281 -0.156 -6.296 1.00 95.94 92 ASP A O 1
ATOM 702 N N . VAL A 1 93 ? -7.288 -2.003 -5.000 1.00 95.69 93 VAL A N 1
ATOM 703 C CA . VAL A 1 93 ? -6.027 -2.584 -5.476 1.00 95.69 93 VAL A CA 1
ATOM 704 C C . VAL A 1 93 ? -6.245 -3.695 -6.512 1.00 95.69 93 VAL A C 1
ATOM 706 O O . VAL A 1 93 ? -5.293 -4.384 -6.888 1.00 95.69 93 VAL A O 1
ATOM 709 N N . SER A 1 94 ? -7.461 -3.846 -7.056 1.00 93.19 94 SER A N 1
ATOM 710 C CA . SER A 1 94 ? -7.824 -4.881 -8.045 1.00 93.19 94 SER A CA 1
ATOM 711 C C . SER A 1 94 ? -6.941 -4.862 -9.290 1.00 93.19 94 SER A C 1
ATOM 713 O O . SER A 1 94 ? -6.575 -5.917 -9.809 1.00 93.19 94 SER A O 1
ATOM 715 N N . ARG A 1 95 ? -6.504 -3.675 -9.736 1.00 91.62 95 ARG A N 1
ATOM 716 C CA . ARG A 1 95 ? -5.564 -3.518 -10.867 1.00 91.62 95 ARG A CA 1
ATOM 717 C C . ARG A 1 95 ? -4.201 -4.182 -10.630 1.00 91.62 95 ARG A C 1
ATOM 719 O O . ARG A 1 95 ? -3.418 -4.359 -11.554 1.00 91.62 95 ARG A O 1
ATOM 726 N N . SER A 1 96 ? -3.877 -4.490 -9.377 1.00 93.81 96 SER A N 1
ATOM 727 C CA . SER A 1 96 ? -2.622 -5.097 -8.935 1.00 93.81 96 SER A CA 1
ATOM 728 C C . SER A 1 96 ? -2.867 -6.448 -8.254 1.00 93.81 96 SER A C 1
ATOM 730 O O . SER A 1 96 ? -2.116 -6.845 -7.364 1.00 93.81 96 SER A O 1
ATOM 732 N N . ARG A 1 97 ? -3.886 -7.196 -8.707 1.00 92.25 97 ARG A N 1
ATOM 733 C CA . ARG A 1 97 ? -4.255 -8.520 -8.173 1.00 92.25 97 ARG A CA 1
ATOM 734 C C . ARG A 1 97 ? -3.118 -9.547 -8.198 1.00 92.25 97 ARG A C 1
ATOM 736 O O . ARG A 1 97 ? -3.093 -10.421 -7.349 1.00 92.25 97 ARG A O 1
ATOM 743 N N . MET A 1 98 ? -2.145 -9.420 -9.099 1.00 93.44 98 MET A N 1
ATOM 744 C CA . MET A 1 98 ? -0.941 -10.267 -9.092 1.00 93.44 98 MET A CA 1
ATOM 745 C C . MET A 1 98 ? -0.086 -10.116 -7.818 1.00 93.44 98 MET A C 1
ATOM 747 O O . MET A 1 98 ? 0.673 -11.016 -7.477 1.00 93.44 98 MET A O 1
ATOM 751 N N . PHE A 1 99 ? -0.202 -8.983 -7.121 1.00 95.50 99 PHE A N 1
ATOM 752 C CA . PHE A 1 99 ? 0.545 -8.696 -5.900 1.00 95.50 99 PHE A CA 1
ATOM 753 C C . PHE A 1 99 ? -0.289 -8.945 -4.645 1.00 95.50 99 PHE A C 1
ATOM 755 O O . PHE A 1 99 ? 0.170 -9.626 -3.731 1.00 95.50 99 PHE A O 1
ATOM 762 N N . TYR A 1 100 ? -1.504 -8.393 -4.616 1.00 96.31 100 TYR A N 1
ATOM 763 C CA . TYR A 1 100 ? -2.376 -8.404 -3.437 1.00 96.31 100 TYR A CA 1
ATOM 764 C C . TYR A 1 100 ? -3.430 -9.518 -3.470 1.00 96.31 100 TYR A C 1
ATOM 766 O O . TYR A 1 100 ? -4.124 -9.727 -2.486 1.00 96.31 100 TYR A O 1
ATOM 774 N N . GLY A 1 101 ? -3.632 -10.183 -4.607 1.00 95.00 101 GLY A N 1
ATOM 775 C CA . GLY A 1 101 ? -4.603 -11.270 -4.723 1.00 95.00 101 GLY A CA 1
ATOM 776 C C . GLY A 1 101 ? -4.066 -12.584 -4.149 1.00 95.00 101 GLY A C 1
ATOM 777 O O . GLY A 1 101 ? -2.879 -12.674 -3.825 1.00 95.00 101 GLY A O 1
ATOM 778 N N . PRO A 1 102 ? -4.908 -13.629 -4.058 1.00 94.62 102 PRO A N 1
ATOM 779 C CA . PRO A 1 102 ? -4.508 -14.922 -3.507 1.00 94.62 102 PRO A CA 1
ATOM 780 C C . PRO A 1 102 ? -3.241 -15.480 -4.168 1.00 94.62 102 PRO A C 1
ATOM 782 O O . PRO A 1 102 ? -3.157 -15.571 -5.392 1.00 94.62 102 PRO A O 1
ATOM 785 N N . GLY A 1 103 ? -2.254 -15.854 -3.348 1.00 93.69 103 GLY A N 1
ATOM 786 C CA . GLY A 1 103 ? -0.952 -16.363 -3.802 1.00 93.69 103 GLY A CA 1
ATOM 787 C C . GLY A 1 103 ? 0.080 -15.287 -4.166 1.00 93.69 103 GLY A C 1
ATOM 788 O O . GLY A 1 103 ? 1.227 -15.631 -4.445 1.00 93.69 103 GLY A O 1
ATOM 789 N N . GLY A 1 104 ? -0.290 -14.004 -4.144 1.00 94.19 104 GLY A N 1
ATOM 790 C CA . GLY A 1 104 ? 0.639 -12.893 -4.328 1.00 94.19 104 GLY A CA 1
ATOM 791 C C . GLY A 1 104 ? 1.497 -12.614 -3.081 1.00 94.19 104 GLY A C 1
ATOM 792 O O . GLY A 1 104 ? 1.100 -12.949 -1.962 1.00 94.19 104 GLY A O 1
ATOM 793 N N . PRO A 1 105 ? 2.664 -11.960 -3.235 1.00 95.25 105 PRO A N 1
ATOM 794 C CA . PRO A 1 105 ? 3.571 -11.652 -2.122 1.00 95.25 105 PRO A CA 1
ATOM 795 C C . PRO A 1 105 ? 2.968 -10.697 -1.079 1.00 95.25 105 PRO A C 1
ATOM 797 O O . PRO A 1 105 ? 3.432 -10.652 0.056 1.00 95.25 105 PRO A O 1
ATOM 800 N N . TYR A 1 106 ? 1.942 -9.932 -1.460 1.00 95.75 106 TYR A N 1
ATOM 801 C CA . TYR A 1 106 ? 1.274 -8.917 -0.642 1.00 95.75 106 TYR A CA 1
ATOM 802 C C . TYR A 1 106 ? -0.176 -9.300 -0.320 1.00 95.75 106 TYR A C 1
ATOM 804 O O . TYR A 1 106 ? -0.956 -8.453 0.115 1.00 95.75 106 TYR A O 1
ATOM 812 N N . ALA A 1 107 ? -0.543 -10.574 -0.514 1.00 95.56 107 ALA A N 1
ATOM 813 C CA . ALA A 1 107 ? -1.904 -11.071 -0.318 1.00 95.56 107 ALA A CA 1
ATOM 814 C C . ALA A 1 107 ? -2.434 -10.851 1.104 1.00 95.56 107 ALA A C 1
ATOM 816 O O . ALA A 1 107 ? -3.617 -10.602 1.303 1.00 95.56 107 ALA A O 1
ATOM 817 N N . LEU A 1 108 ? -1.545 -10.893 2.098 1.00 95.44 108 LEU A N 1
ATOM 818 C CA . LEU A 1 108 ? -1.904 -10.729 3.504 1.00 95.44 108 LEU A CA 1
ATOM 819 C C . LEU A 1 108 ? -2.453 -9.337 3.851 1.00 95.44 108 LEU A C 1
ATOM 821 O O . LEU A 1 108 ? -3.126 -9.205 4.869 1.00 95.44 108 LEU A O 1
ATOM 825 N N . PHE A 1 109 ? -2.205 -8.317 3.022 1.00 96.75 109 PHE A N 1
ATOM 826 C CA . PHE A 1 109 ? -2.739 -6.972 3.243 1.00 96.75 109 PHE A CA 1
ATOM 827 C C . PHE A 1 109 ? -4.170 -6.802 2.717 1.00 96.75 109 PHE A C 1
ATOM 829 O O . PHE A 1 109 ? -4.888 -5.916 3.178 1.00 96.75 109 PHE A O 1
ATOM 836 N N . ALA A 1 110 ? -4.605 -7.635 1.767 1.00 96.44 110 ALA A N 1
ATOM 837 C CA . ALA A 1 110 ? -5.938 -7.524 1.191 1.00 96.44 110 ALA A CA 1
ATOM 838 C C . ALA A 1 110 ? -7.033 -7.795 2.236 1.00 96.44 110 ALA A C 1
ATOM 840 O O . ALA A 1 110 ? -6.901 -8.654 3.111 1.00 96.44 110 ALA A O 1
ATOM 841 N N . GLY A 1 111 ? -8.122 -7.034 2.151 1.00 95.88 111 GLY A N 1
ATOM 842 C CA . GLY A 1 111 ? -9.248 -7.082 3.081 1.00 95.88 111 GLY A CA 1
ATOM 843 C C . GLY A 1 111 ? -8.920 -6.604 4.501 1.00 95.88 111 GLY A C 1
ATOM 844 O O . GLY A 1 111 ? -9.659 -6.907 5.438 1.00 95.88 111 GLY A O 1
ATOM 845 N N . ARG A 1 112 ? -7.801 -5.899 4.703 1.00 96.25 112 ARG A N 1
ATOM 846 C CA . ARG A 1 112 ? -7.329 -5.476 6.029 1.00 96.25 112 ARG A CA 1
ATOM 847 C C . ARG A 1 112 ? -6.847 -4.034 6.032 1.00 96.25 112 ARG A C 1
ATOM 849 O O . ARG A 1 112 ? -6.642 -3.420 4.986 1.00 96.25 112 ARG A O 1
ATOM 856 N N . ASP A 1 113 ? -6.664 -3.517 7.241 1.00 96.75 113 ASP A N 1
ATOM 857 C CA . ASP A 1 113 ? -5.934 -2.280 7.466 1.00 96.75 113 ASP A CA 1
AT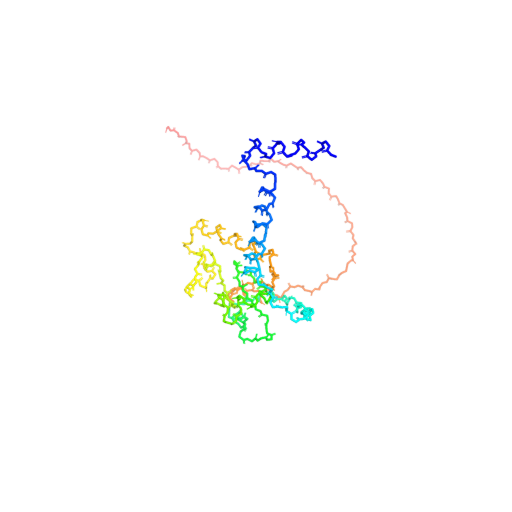OM 858 C C . ASP A 1 113 ? -4.435 -2.586 7.561 1.00 96.75 113 ASP A C 1
ATOM 860 O O . ASP A 1 113 ? -3.984 -3.292 8.465 1.00 96.75 113 ASP A O 1
ATOM 864 N N . ALA A 1 114 ? -3.683 -2.091 6.581 1.00 97.12 114 ALA A N 1
ATOM 865 C CA . ALA A 1 114 ? -2.249 -2.299 6.444 1.00 97.12 114 ALA A CA 1
ATOM 866 C C . ALA A 1 114 ? -1.428 -1.139 7.029 1.00 97.12 114 ALA A C 1
ATOM 868 O O . ALA A 1 114 ? -0.215 -1.107 6.842 1.00 97.12 114 ALA A O 1
ATOM 869 N N . SER A 1 115 ? -2.052 -0.175 7.717 1.00 97.19 115 SER A N 1
ATOM 870 C CA . SER A 1 115 ? -1.380 1.060 8.144 1.00 97.19 115 SER A CA 1
ATOM 871 C C . SER A 1 115 ? -0.146 0.802 8.999 1.00 97.19 115 SER A C 1
ATOM 873 O O . SER A 1 115 ? 0.936 1.301 8.693 1.00 97.19 115 SER A O 1
ATOM 875 N N . ARG A 1 116 ? -0.278 -0.006 10.055 1.00 97.50 116 ARG A N 1
ATOM 876 C CA . ARG A 1 116 ? 0.851 -0.311 10.937 1.00 97.50 116 ARG A CA 1
ATOM 877 C C . ARG A 1 116 ? 1.914 -1.144 10.222 1.00 97.50 116 ARG A C 1
ATOM 879 O O . ARG A 1 116 ? 3.097 -0.831 10.320 1.00 97.50 116 ARG A O 1
ATOM 886 N N . ALA A 1 117 ? 1.502 -2.155 9.464 1.00 97.44 117 ALA A N 1
ATOM 887 C CA . ALA A 1 117 ? 2.420 -2.979 8.689 1.00 97.44 117 ALA A CA 1
ATOM 888 C C . ALA A 1 117 ? 3.235 -2.162 7.670 1.00 97.44 117 ALA A C 1
ATOM 890 O O . ALA A 1 117 ? 4.433 -2.385 7.531 1.00 97.44 117 ALA A O 1
ATOM 891 N N . LEU A 1 118 ? 2.628 -1.175 7.005 1.00 97.25 118 LEU A N 1
ATOM 892 C CA . LEU A 1 118 ? 3.331 -0.279 6.084 1.00 97.25 118 LEU A CA 1
ATOM 893 C C . LEU A 1 118 ? 4.290 0.666 6.813 1.00 97.25 118 LEU A C 1
ATOM 895 O O . LEU A 1 118 ? 5.401 0.873 6.329 1.00 97.25 118 LEU A O 1
ATOM 899 N N . ALA A 1 119 ? 3.893 1.189 7.977 1.00 97.50 119 ALA A N 1
ATOM 900 C CA . ALA A 1 119 ? 4.747 2.030 8.816 1.00 97.50 119 ALA A CA 1
ATOM 901 C C . ALA A 1 119 ? 6.018 1.290 9.270 1.00 97.50 119 ALA A C 1
ATOM 903 O O . ALA A 1 119 ? 7.118 1.829 9.195 1.00 97.50 119 ALA A O 1
ATOM 904 N N . LEU A 1 120 ? 5.860 0.033 9.695 1.00 96.81 120 LEU A N 1
ATOM 905 C CA . LEU A 1 120 ? 6.945 -0.831 10.172 1.00 96.81 120 LEU A CA 1
ATOM 906 C C . LEU A 1 120 ? 7.672 -1.587 9.051 1.00 96.81 120 LEU A C 1
ATOM 908 O O . LEU A 1 120 ? 8.651 -2.279 9.316 1.00 96.81 120 LEU A O 1
ATOM 912 N N . MET A 1 121 ? 7.184 -1.497 7.808 1.00 95.50 121 MET A N 1
ATOM 913 C CA . MET A 1 121 ? 7.618 -2.334 6.680 1.00 95.50 121 MET A CA 1
ATOM 914 C C . MET A 1 121 ? 7.584 -3.841 7.006 1.00 95.50 121 MET A C 1
ATOM 916 O O . MET A 1 121 ? 8.473 -4.606 6.629 1.00 95.50 121 MET A O 1
ATOM 920 N N . SER A 1 122 ? 6.548 -4.260 7.730 1.00 94.81 122 SER A N 1
ATOM 921 C CA . SER A 1 122 ? 6.386 -5.601 8.287 1.00 94.81 122 SER A CA 1
ATOM 922 C C . SER A 1 122 ? 5.397 -6.444 7.478 1.00 94.81 122 SER A C 1
ATOM 924 O O . SER A 1 122 ? 4.453 -5.939 6.873 1.00 94.81 122 SER A O 1
ATOM 926 N N . PHE A 1 123 ? 5.616 -7.758 7.499 1.00 95.56 123 PHE A N 1
ATOM 927 C CA . PHE A 1 123 ? 4.717 -8.778 6.946 1.00 95.56 123 PHE A CA 1
ATOM 928 C C . PHE A 1 123 ? 4.108 -9.652 8.054 1.00 95.56 123 PHE A C 1
ATOM 930 O O . PHE A 1 123 ? 3.487 -10.674 7.760 1.00 95.56 123 PHE A O 1
ATOM 937 N N . ASP A 1 124 ? 4.304 -9.285 9.325 1.00 95.12 124 ASP A N 1
ATOM 938 C CA . ASP A 1 124 ? 3.713 -10.000 10.454 1.00 95.12 124 ASP A CA 1
ATOM 939 C C . ASP A 1 124 ? 2.195 -9.768 10.490 1.00 95.12 124 ASP A C 1
ATOM 941 O O . ASP A 1 124 ? 1.697 -8.649 10.351 1.00 95.12 124 ASP A O 1
ATOM 945 N N . HIS A 1 125 ? 1.444 -10.841 10.725 1.00 92.56 125 HIS A N 1
ATOM 946 C CA . HIS A 1 125 ? 0.000 -10.790 10.913 1.00 92.56 125 HIS A CA 1
ATOM 947 C C . HIS A 1 125 ? -0.424 -9.910 12.095 1.00 92.56 125 HIS A C 1
ATOM 949 O O . HIS A 1 125 ? -1.521 -9.350 12.062 1.00 92.56 125 HIS A O 1
ATOM 955 N N . ASN A 1 126 ? 0.426 -9.772 13.114 1.00 93.81 126 ASN A N 1
ATOM 956 C CA . ASN A 1 126 ? 0.172 -8.918 14.275 1.00 93.81 126 ASN A CA 1
ATOM 957 C C . ASN A 1 126 ? 0.178 -7.423 13.923 1.00 93.81 126 ASN A C 1
ATOM 959 O O . ASN A 1 126 ? -0.480 -6.634 14.601 1.00 93.81 126 ASN A O 1
ATOM 963 N N . ASP A 1 127 ? 0.861 -7.038 12.841 1.00 94.44 127 ASP A N 1
ATOM 964 C CA . ASP A 1 127 ? 0.943 -5.650 12.381 1.00 94.44 127 ASP A CA 1
ATOM 965 C C . ASP A 1 127 ? -0.169 -5.278 11.384 1.00 94.44 127 ASP A C 1
ATOM 967 O O . ASP A 1 127 ? -0.258 -4.128 10.952 1.00 94.44 127 ASP A O 1
ATOM 971 N N . LEU A 1 128 ? -1.062 -6.214 11.037 1.00 94.25 128 LEU A N 1
ATOM 972 C CA . LEU A 1 128 ? -2.213 -5.986 10.149 1.00 94.25 128 LEU A CA 1
ATOM 973 C C . LEU A 1 128 ? -3.372 -5.322 10.890 1.00 94.25 128 LEU A C 1
ATOM 975 O O . LEU A 1 128 ? -4.457 -5.889 11.060 1.00 94.25 128 LEU A O 1
ATOM 979 N N . THR A 1 129 ? -3.097 -4.117 11.369 1.00 94.06 129 THR A N 1
ATOM 980 C CA . THR A 1 129 ? -4.003 -3.295 12.154 1.00 94.06 129 THR A CA 1
ATOM 981 C C . THR A 1 129 ? -3.879 -1.823 11.772 1.00 94.06 129 THR A C 1
ATOM 983 O O . THR A 1 129 ? -2.818 -1.341 11.367 1.00 94.06 129 THR A O 1
ATOM 986 N N . GLY A 1 130 ? -4.976 -1.092 11.966 1.00 92.06 130 GLY A N 1
ATOM 987 C CA . GLY A 1 130 ? -5.009 0.366 11.880 1.00 92.06 130 GLY A CA 1
ATOM 988 C C . GLY A 1 130 ? -4.452 1.069 13.120 1.00 92.06 130 GLY A C 1
ATOM 989 O O . GLY A 1 130 ? -4.448 2.295 13.166 1.00 92.06 130 GLY A O 1
ATOM 990 N N . ASN A 1 131 ? -4.003 0.329 14.144 1.00 94.38 131 ASN A N 1
ATOM 991 C CA . ASN A 1 131 ? -3.461 0.937 15.357 1.00 94.38 131 ASN A CA 1
ATOM 992 C C . ASN A 1 131 ? -2.059 1.530 15.125 1.00 94.38 131 ASN A C 1
ATOM 994 O O . ASN A 1 131 ? -1.074 0.801 14.975 1.00 94.38 131 ASN A O 1
ATOM 998 N N . LEU A 1 132 ? -1.984 2.859 15.164 1.00 94.81 132 LEU A N 1
ATOM 999 C CA . LEU A 1 132 ? -0.751 3.635 15.016 1.00 94.81 132 LEU A CA 1
ATOM 1000 C C . LEU A 1 132 ? -0.084 3.983 16.356 1.00 94.81 132 LEU A C 1
ATOM 1002 O O . LEU A 1 132 ? 0.945 4.657 16.374 1.00 94.81 132 LEU A O 1
ATOM 1006 N N . GLU A 1 133 ? -0.643 3.537 17.483 1.00 94.62 133 GLU A N 1
ATOM 1007 C CA . GLU A 1 133 ? -0.049 3.756 18.799 1.00 94.62 133 GLU A CA 1
ATOM 1008 C C . GLU A 1 133 ? 1.318 3.068 18.922 1.00 94.62 133 GLU A C 1
ATOM 1010 O O . GLU A 1 133 ? 1.545 1.943 18.456 1.00 94.62 133 GLU A O 1
ATOM 1015 N N . GLY A 1 134 ? 2.247 3.770 19.571 1.00 93.44 134 GLY A N 1
ATOM 1016 C CA . GLY A 1 134 ? 3.611 3.294 19.795 1.00 93.44 134 GLY A CA 1
ATOM 1017 C C . GLY A 1 134 ? 4.538 3.387 18.582 1.00 93.44 134 GLY A C 1
ATOM 1018 O O . GLY A 1 134 ? 5.685 2.969 18.702 1.00 93.44 134 GLY A O 1
ATOM 1019 N N . LEU A 1 135 ? 4.078 3.930 17.448 1.00 95.19 135 LEU A N 1
ATOM 1020 C CA . LEU A 1 135 ? 4.943 4.238 16.309 1.00 95.19 135 LEU A CA 1
ATOM 1021 C C . LEU A 1 135 ? 5.722 5.539 16.550 1.00 95.19 135 LEU A C 1
ATOM 1023 O O . LEU A 1 135 ? 5.199 6.522 17.078 1.00 95.19 135 LEU A O 1
ATOM 1027 N N . SER A 1 136 ? 6.984 5.539 16.146 1.00 97.44 136 SER A N 1
ATOM 1028 C CA . SER A 1 136 ? 7.864 6.702 16.119 1.00 97.44 136 SER A CA 1
ATOM 1029 C C . SER A 1 136 ? 7.516 7.653 14.970 1.00 97.44 136 SER A C 1
ATOM 1031 O O . SER A 1 136 ? 6.878 7.276 13.986 1.00 97.44 136 SER A O 1
ATOM 1033 N N . SER A 1 137 ? 7.994 8.898 15.047 1.00 97.00 137 SER A N 1
ATOM 1034 C CA . SER A 1 137 ? 7.778 9.889 13.983 1.00 97.00 137 SER A CA 1
ATOM 1035 C C . SER A 1 137 ? 8.329 9.443 12.625 1.00 97.00 137 SER A C 1
ATOM 1037 O O . SER A 1 137 ? 7.714 9.729 11.605 1.00 97.00 137 SER A O 1
ATOM 1039 N N . ALA A 1 138 ? 9.451 8.714 12.610 1.00 97.25 138 ALA A N 1
ATOM 1040 C CA . ALA A 1 138 ? 10.043 8.195 11.377 1.00 97.25 138 ALA A CA 1
ATOM 1041 C C . ALA A 1 138 ? 9.166 7.106 10.731 1.00 97.25 138 ALA A C 1
ATOM 1043 O O . ALA A 1 138 ? 8.981 7.095 9.519 1.00 97.25 138 ALA A O 1
ATOM 1044 N N . GLU A 1 139 ? 8.572 6.215 11.530 1.00 97.69 139 GLU A N 1
ATOM 1045 C CA . GLU A 1 139 ? 7.649 5.181 11.028 1.00 97.69 139 GLU A CA 1
ATOM 1046 C C . GLU A 1 139 ? 6.345 5.801 10.499 1.00 97.69 139 GLU A C 1
ATOM 1048 O O . GLU A 1 139 ? 5.790 5.346 9.498 1.00 97.69 139 GLU A O 1
ATOM 1053 N N . LEU A 1 140 ? 5.871 6.883 11.124 1.00 97.56 140 LEU A N 1
ATOM 1054 C CA . LEU A 1 140 ? 4.720 7.643 10.629 1.00 97.56 140 LEU A CA 1
ATOM 1055 C C . LEU A 1 140 ? 5.020 8.374 9.312 1.00 97.56 140 LEU A C 1
ATOM 1057 O O . LEU A 1 140 ? 4.141 8.450 8.455 1.00 97.56 140 LEU A O 1
ATOM 1061 N N . GLU A 1 141 ? 6.241 8.878 9.123 1.00 97.62 141 GLU A N 1
ATOM 1062 C CA . GLU A 1 141 ? 6.686 9.466 7.852 1.00 97.62 141 GLU A CA 1
ATOM 1063 C C . GLU A 1 141 ? 6.707 8.413 6.735 1.00 97.62 141 GLU A C 1
ATOM 1065 O O . GLU A 1 141 ? 6.148 8.635 5.661 1.00 97.62 141 GLU A O 1
ATOM 1070 N N . VAL A 1 142 ? 7.223 7.213 7.021 1.00 97.69 142 VAL A N 1
ATOM 1071 C CA . VAL A 1 142 ? 7.167 6.070 6.093 1.00 97.69 142 VAL A CA 1
ATOM 1072 C C . VAL A 1 142 ? 5.724 5.740 5.702 1.00 97.69 142 VAL A C 1
ATOM 1074 O O . VAL A 1 142 ? 5.428 5.533 4.523 1.00 97.69 142 VAL A O 1
ATOM 1077 N N . LEU A 1 143 ? 4.807 5.701 6.672 1.00 97.69 143 LEU A N 1
ATOM 1078 C CA . LEU A 1 143 ? 3.386 5.479 6.401 1.00 97.69 143 LEU A CA 1
ATOM 1079 C C . LEU A 1 143 ? 2.791 6.585 5.521 1.00 97.69 143 LEU A C 1
ATOM 1081 O O . LEU A 1 143 ? 2.008 6.293 4.618 1.00 97.69 143 LEU A O 1
ATOM 1085 N N . GLN A 1 144 ? 3.160 7.841 5.764 1.00 97.38 144 GLN A N 1
ATOM 1086 C CA . GLN A 1 144 ? 2.690 8.982 4.983 1.00 97.38 144 GLN A CA 1
ATOM 1087 C C . GLN A 1 144 ? 3.141 8.895 3.519 1.00 97.38 144 GLN A C 1
ATOM 1089 O O . GLN A 1 144 ? 2.339 9.130 2.610 1.00 97.38 144 GLN A O 1
ATOM 1094 N N . ASP A 1 145 ? 4.388 8.494 3.281 1.00 97.69 145 ASP A N 1
ATOM 1095 C CA . ASP A 1 145 ? 4.914 8.252 1.936 1.00 97.69 145 ASP A CA 1
ATOM 1096 C C . ASP A 1 145 ? 4.165 7.123 1.224 1.00 97.69 145 ASP A C 1
ATOM 1098 O O . ASP A 1 145 ? 3.882 7.203 0.023 1.00 97.69 145 ASP A O 1
ATOM 1102 N N . TRP A 1 146 ? 3.837 6.051 1.951 1.00 97.38 146 TRP A N 1
ATOM 1103 C CA . TRP A 1 146 ? 3.028 4.962 1.412 1.00 97.38 146 TRP A CA 1
ATOM 1104 C C . TRP A 1 146 ? 1.615 5.420 1.070 1.00 97.38 146 TRP A C 1
ATOM 1106 O O . TRP A 1 146 ? 1.150 5.130 -0.030 1.00 97.38 146 TRP A O 1
ATOM 1116 N N . GLU A 1 147 ? 0.953 6.169 1.949 1.00 95.94 147 GLU A N 1
ATOM 1117 C CA . GLU A 1 147 ? -0.370 6.739 1.675 1.00 95.94 147 GLU A CA 1
ATOM 1118 C C . GLU A 1 147 ? -0.349 7.585 0.394 1.00 95.94 147 GLU A C 1
ATOM 1120 O O . GLU A 1 147 ? -1.184 7.371 -0.484 1.00 95.94 147 GLU A O 1
ATOM 1125 N N . TYR A 1 148 ? 0.644 8.464 0.223 1.00 96.50 148 TYR A N 1
ATOM 1126 C CA . TYR A 1 148 ? 0.772 9.293 -0.981 1.00 96.50 148 TYR A CA 1
ATOM 1127 C C . TYR A 1 148 ? 0.924 8.449 -2.255 1.00 96.50 148 TYR A C 1
ATOM 1129 O O . TYR A 1 148 ? 0.191 8.638 -3.229 1.00 96.50 148 TYR A O 1
ATOM 1137 N N . LYS A 1 149 ? 1.816 7.449 -2.234 1.00 95.75 149 LYS A N 1
ATOM 1138 C CA . LYS A 1 149 ? 1.999 6.514 -3.360 1.00 95.75 149 LYS A CA 1
ATOM 1139 C C . LYS A 1 149 ? 0.712 5.758 -3.683 1.00 95.75 149 LYS A C 1
ATOM 1141 O O . LYS A 1 149 ? 0.422 5.498 -4.850 1.00 95.75 149 LYS A O 1
ATOM 1146 N N . PHE A 1 150 ? -0.062 5.389 -2.664 1.00 95.69 150 PHE A N 1
ATOM 1147 C CA . PHE A 1 150 ? -1.338 4.708 -2.854 1.00 95.69 150 PHE A CA 1
ATOM 1148 C C . PHE A 1 150 ? -2.424 5.634 -3.394 1.00 95.69 150 PHE A C 1
ATOM 1150 O O . PHE A 1 150 ? -3.183 5.198 -4.253 1.00 95.69 150 PHE A O 1
ATOM 1157 N N . MET A 1 151 ? -2.469 6.896 -2.967 1.00 93.69 151 MET A N 1
ATOM 1158 C CA . MET A 1 151 ? -3.381 7.903 -3.517 1.00 93.69 151 MET A CA 1
ATOM 1159 C C . MET A 1 151 ? -3.122 8.183 -4.996 1.00 93.69 151 MET A C 1
ATOM 1161 O O . MET A 1 151 ? -4.066 8.356 -5.760 1.00 93.69 151 MET A O 1
ATOM 1165 N N . GLU A 1 152 ? -1.855 8.214 -5.408 1.00 94.94 152 GLU A N 1
ATOM 1166 C CA . GLU A 1 152 ? -1.487 8.399 -6.813 1.00 94.94 152 GLU A CA 1
ATOM 1167 C C . GLU A 1 152 ? -1.812 7.151 -7.647 1.00 94.94 152 GLU A C 1
ATOM 1169 O O . GLU A 1 152 ? -2.324 7.239 -8.766 1.00 94.94 152 GLU A O 1
ATOM 1174 N N . LYS A 1 153 ? -1.531 5.962 -7.099 1.00 94.25 153 LYS A N 1
ATOM 1175 C CA . LYS A 1 153 ? -1.632 4.705 -7.844 1.00 94.25 153 LYS A CA 1
ATOM 1176 C C . LYS A 1 153 ? -3.015 4.070 -7.816 1.00 94.25 153 LYS A C 1
ATOM 1178 O O . LYS A 1 153 ? -3.327 3.365 -8.768 1.00 94.25 153 LYS A O 1
ATOM 1183 N N . TYR A 1 154 ? -3.825 4.237 -6.778 1.00 94.62 154 TYR A N 1
ATOM 1184 C CA . TYR A 1 154 ? -5.088 3.516 -6.589 1.00 94.62 154 TYR A CA 1
ATOM 1185 C C . TYR A 1 154 ? -6.260 4.466 -6.360 1.00 94.62 154 TYR A C 1
ATOM 1187 O O . TYR A 1 154 ? -6.094 5.595 -5.913 1.00 94.62 154 TYR A O 1
ATOM 1195 N N . VAL A 1 155 ? -7.471 4.007 -6.683 1.00 93.94 155 VAL A N 1
ATOM 1196 C CA . VAL A 1 155 ? -8.673 4.818 -6.460 1.00 93.94 155 VAL A CA 1
ATOM 1197 C C . VAL A 1 155 ? -9.107 4.638 -5.013 1.00 93.94 155 VAL A C 1
ATOM 1199 O O . VAL A 1 155 ? -9.258 3.503 -4.557 1.00 93.94 155 VAL A O 1
ATOM 1202 N N . LYS A 1 156 ? -9.319 5.747 -4.300 1.00 94.56 156 LYS A N 1
ATOM 1203 C CA . LYS A 1 156 ? -9.994 5.737 -3.001 1.00 94.56 156 LYS A CA 1
ATOM 1204 C C . LYS A 1 156 ? -11.476 5.429 -3.216 1.00 94.56 156 LYS 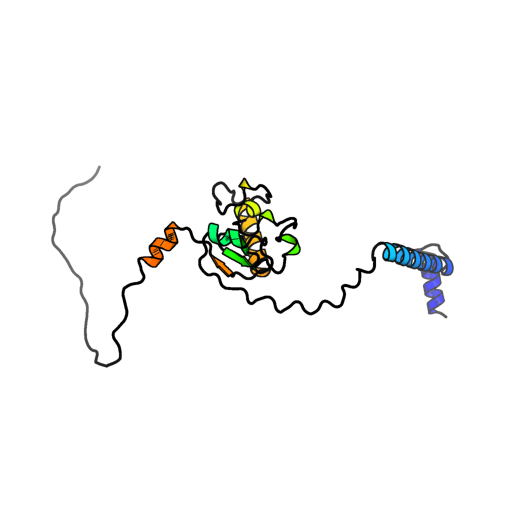A C 1
ATOM 1206 O O . LYS A 1 156 ? -12.147 6.134 -3.964 1.00 94.56 156 LYS A O 1
ATOM 1211 N N . VAL A 1 157 ? -11.975 4.406 -2.534 1.00 94.25 157 VAL A N 1
ATOM 1212 C CA . VAL A 1 157 ? -13.352 3.905 -2.668 1.00 94.25 157 VAL A CA 1
ATOM 1213 C C . VAL A 1 157 ? -14.179 4.028 -1.393 1.00 94.25 157 VAL A C 1
ATOM 1215 O O . VAL A 1 157 ? -15.392 3.863 -1.441 1.00 94.25 157 VAL A O 1
ATOM 1218 N N . GLY A 1 158 ? -13.560 4.334 -0.253 1.00 93.38 158 GLY A N 1
ATOM 1219 C CA . GLY A 1 158 ? -14.287 4.464 1.006 1.00 93.38 158 GLY A CA 1
ATOM 1220 C C . GLY A 1 158 ? -13.405 4.853 2.182 1.00 93.38 158 GLY A C 1
ATOM 1221 O O . GLY A 1 158 ? -12.223 5.174 2.018 1.00 93.38 158 GLY A O 1
ATOM 1222 N N . GLN A 1 159 ? -13.998 4.808 3.367 1.00 94.69 159 GLN A N 1
ATOM 1223 C CA . GLN A 1 159 ? -13.375 5.104 4.651 1.00 94.69 159 GLN A CA 1
ATOM 1224 C C . GLN A 1 159 ? -13.759 3.999 5.646 1.00 94.69 159 GLN A C 1
ATOM 1226 O O . GLN A 1 159 ? -14.886 3.508 5.667 1.00 94.69 159 GLN A O 1
ATOM 1231 N N . LEU A 1 160 ? -12.801 3.594 6.469 1.00 93.56 160 LEU A N 1
ATOM 1232 C CA . LEU A 1 160 ? -12.990 2.651 7.550 1.00 93.56 160 LEU A CA 1
ATOM 1233 C C . LEU A 1 160 ? -13.633 3.367 8.742 1.00 93.56 160 LEU A C 1
ATOM 1235 O O . LEU A 1 160 ? -13.065 4.322 9.275 1.00 93.56 160 LEU A O 1
ATOM 1239 N N . VAL A 1 161 ? -14.787 2.879 9.186 1.00 90.94 161 VAL A N 1
ATOM 1240 C CA . VAL A 1 161 ? -15.500 3.399 10.357 1.00 90.94 161 VAL A CA 1
ATOM 1241 C C . VAL A 1 161 ? -15.535 2.373 11.481 1.00 90.94 161 VAL A C 1
ATOM 1243 O O . VAL A 1 161 ? -15.668 1.167 11.264 1.00 90.94 161 VAL A O 1
ATOM 1246 N N . SER A 1 162 ? -15.430 2.859 12.718 1.00 82.19 162 SER A N 1
ATOM 1247 C CA . SER A 1 162 ? -15.647 2.019 13.895 1.00 82.19 162 SER A CA 1
ATOM 1248 C C . SER A 1 162 ? -17.146 1.760 14.092 1.00 82.19 162 SER A C 1
ATOM 1250 O O . SER A 1 162 ? -17.968 2.642 13.835 1.00 82.19 162 SER A O 1
ATOM 1252 N N . GLU A 1 163 ? -17.523 0.584 14.603 1.00 72.44 163 GLU A N 1
ATOM 1253 C CA . GLU A 1 163 ? -18.935 0.260 14.880 1.00 72.44 163 GLU A CA 1
ATOM 1254 C C . GLU A 1 163 ? -19.600 1.255 15.843 1.00 72.44 163 GLU A C 1
ATOM 1256 O O . GLU A 1 163 ? -20.796 1.529 15.746 1.00 72.44 163 GLU A O 1
ATOM 1261 N N . LYS A 1 164 ? -18.815 1.839 16.758 1.00 62.44 164 LYS A N 1
ATOM 1262 C CA . LYS A 1 164 ? -19.289 2.856 17.702 1.00 62.44 164 LYS A CA 1
ATOM 1263 C C . LYS A 1 164 ? -19.667 4.160 16.997 1.00 62.44 164 LYS A C 1
ATOM 1265 O O . LYS A 1 164 ? -20.571 4.849 17.451 1.00 62.44 164 LYS A O 1
ATOM 1270 N N . THR A 1 165 ? -18.991 4.491 15.900 1.00 62.44 165 THR A N 1
ATOM 1271 C CA . THR A 1 165 ? -19.269 5.698 15.114 1.00 62.44 165 THR A CA 1
ATOM 1272 C C . THR A 1 165 ? -20.533 5.537 14.271 1.00 62.44 165 THR A C 1
ATOM 1274 O O . THR A 1 165 ? -21.315 6.479 14.214 1.00 62.44 165 THR A O 1
ATOM 1277 N N . ARG A 1 166 ? -20.789 4.349 13.695 1.00 59.91 166 ARG A N 1
ATOM 1278 C CA . ARG A 1 166 ? -21.990 4.110 12.867 1.00 59.91 166 ARG A CA 1
ATOM 1279 C C . ARG A 1 166 ? -23.304 4.269 13.635 1.00 59.91 166 ARG A C 1
ATOM 1281 O O . ARG A 1 166 ? -24.202 4.936 13.145 1.00 59.91 166 ARG A O 1
ATOM 1288 N N . LYS A 1 167 ? -23.388 3.765 14.871 1.00 54.75 167 LYS A N 1
ATOM 1289 C CA . LYS A 1 167 ? -24.605 3.915 15.694 1.00 54.75 167 LYS A CA 1
ATOM 1290 C C . LYS A 1 167 ? -24.967 5.373 15.998 1.00 54.75 167 LYS A C 1
ATOM 1292 O O . LYS A 1 167 ? -26.136 5.709 16.009 1.00 54.75 167 LYS A O 1
ATOM 1297 N N . ASN A 1 168 ? -23.976 6.247 16.179 1.00 54.22 168 ASN A N 1
ATOM 1298 C CA . ASN A 1 168 ? -24.243 7.663 16.451 1.00 54.22 168 ASN A CA 1
ATOM 1299 C C . ASN A 1 168 ? -24.714 8.444 15.209 1.00 54.22 168 ASN A C 1
ATOM 1301 O O . ASN A 1 168 ? -25.256 9.535 15.363 1.00 54.22 168 ASN A O 1
ATOM 1305 N N . ALA A 1 169 ? -24.464 7.933 13.998 1.00 56.53 169 ALA A N 1
ATOM 1306 C CA . ALA A 1 169 ? -24.915 8.559 12.756 1.00 56.53 169 ALA A CA 1
ATOM 1307 C C . ALA A 1 169 ? -26.384 8.219 12.460 1.00 56.53 169 ALA A C 1
ATOM 1309 O O . ALA A 1 169 ? -27.145 9.115 12.109 1.00 56.53 169 ALA A O 1
ATOM 1310 N N . ASP A 1 170 ? -26.794 6.970 12.707 1.00 54.22 170 ASP A N 1
ATOM 1311 C CA . ASP A 1 170 ? -28.186 6.527 12.531 1.00 54.22 170 ASP A CA 1
ATOM 1312 C C . ASP A 1 170 ? -29.151 7.178 13.550 1.00 54.22 170 ASP A C 1
ATOM 1314 O O . ASP A 1 170 ? -30.336 7.344 13.268 1.00 54.22 170 ASP A O 1
ATOM 1318 N N . ASP A 1 171 ? -28.650 7.606 14.716 1.00 51.53 171 ASP A N 1
ATOM 1319 C CA . ASP A 1 171 ? -29.447 8.278 15.755 1.00 51.53 171 ASP A CA 1
ATOM 1320 C C . ASP A 1 171 ? -29.666 9.789 15.491 1.00 51.53 171 ASP A C 1
ATOM 1322 O O . ASP A 1 171 ? -30.450 10.429 16.196 1.00 51.53 171 ASP A O 1
ATOM 1326 N N . ASN A 1 172 ? -28.986 10.382 14.497 1.00 50.09 172 ASN A N 1
ATOM 1327 C CA . ASN A 1 172 ? -29.017 11.827 14.212 1.00 50.09 172 ASN A CA 1
ATOM 1328 C C . ASN A 1 172 ? -29.684 12.185 12.868 1.00 50.09 172 ASN A C 1
ATOM 1330 O O . ASN A 1 172 ? -29.504 13.286 12.351 1.00 50.09 172 ASN A O 1
ATOM 1334 N N . GLU A 1 173 ? -30.467 11.273 12.291 1.00 48.84 173 GLU A N 1
ATOM 1335 C CA . GLU A 1 173 ? -31.218 11.512 11.055 1.00 48.84 173 GLU A CA 1
ATOM 1336 C C . GLU A 1 173 ? -32.728 11.418 11.316 1.00 48.84 173 GLU A C 1
ATOM 1338 O O . GLU A 1 173 ? -33.380 10.478 10.881 1.00 48.84 173 GLU A O 1
ATOM 1343 N N . CYS A 1 174 ? -33.288 12.376 12.078 1.00 35.84 174 CYS A N 1
ATOM 1344 C CA . CYS A 1 174 ? -34.738 12.653 12.159 1.00 35.84 174 CYS A CA 1
ATOM 1345 C C . CYS A 1 174 ? -35.083 13.988 12.874 1.00 35.84 174 CYS A C 1
ATOM 1347 O O . CYS A 1 174 ? -35.857 14.025 13.828 1.00 35.84 174 CYS A O 1
ATOM 1349 N N . ASN A 1 175 ? -34.564 15.116 12.392 1.00 40.28 175 ASN A N 1
ATOM 1350 C CA . ASN A 1 175 ? -35.318 16.368 12.225 1.00 40.28 175 ASN A CA 1
ATOM 1351 C C . ASN A 1 175 ? -34.533 17.207 11.207 1.00 40.28 175 ASN A C 1
ATOM 1353 O O . ASN A 1 175 ? -33.379 17.534 11.397 1.00 40.28 175 ASN A O 1
ATOM 1357 N N . GLU A 1 176 ? -35.026 17.439 10.003 1.00 40.06 176 GLU A N 1
ATOM 1358 C CA . GLU A 1 176 ? -35.839 18.615 9.737 1.00 40.06 176 GLU A CA 1
ATOM 1359 C C . GLU A 1 176 ? -36.242 18.532 8.258 1.00 40.06 176 GLU A C 1
ATOM 1361 O O . GLU A 1 176 ? -35.413 18.575 7.351 1.00 40.06 176 GLU A O 1
ATOM 1366 N N . THR A 1 177 ? -37.529 18.347 7.982 1.00 29.02 177 THR A N 1
ATOM 1367 C CA . THR A 1 177 ? -38.086 18.569 6.646 1.00 29.02 177 THR A CA 1
ATOM 1368 C C . THR A 1 177 ? -39.462 19.189 6.805 1.00 29.02 177 THR A C 1
ATOM 1370 O O . THR A 1 177 ? -40.400 18.525 7.242 1.00 29.02 177 THR A O 1
ATOM 1373 N N . THR A 1 178 ? -39.551 20.453 6.384 1.00 27.42 178 THR A N 1
ATOM 1374 C CA . THR A 1 178 ? -40.680 21.119 5.697 1.00 27.42 178 THR A CA 1
ATOM 1375 C C . THR A 1 178 ? -41.115 22.422 6.361 1.00 27.42 178 THR A C 1
ATOM 1377 O O . THR A 1 178 ? -41.901 22.405 7.298 1.00 27.42 178 THR A O 1
ATOM 1380 N N . THR A 1 179 ? -40.683 23.541 5.771 1.00 30.06 179 THR A N 1
ATOM 1381 C CA . THR A 1 179 ? -41.563 24.590 5.198 1.00 30.06 179 THR A CA 1
ATOM 1382 C C . THR A 1 179 ? -40.667 25.510 4.352 1.00 30.06 179 THR A C 1
ATOM 1384 O O . THR A 1 179 ? -39.774 26.149 4.888 1.00 30.06 179 THR A O 1
ATOM 1387 N N . THR A 1 180 ? -40.620 25.385 3.022 1.00 27.73 180 THR A N 1
ATOM 1388 C CA . THR A 1 180 ? -41.555 25.944 2.020 1.00 27.73 180 THR A CA 1
ATOM 1389 C C . THR A 1 180 ? -41.554 27.482 1.970 1.00 27.73 180 THR A C 1
ATOM 1391 O O . THR A 1 180 ? -42.183 28.129 2.792 1.00 27.73 180 THR A O 1
ATOM 1394 N N . THR A 1 181 ? -40.891 28.001 0.926 1.00 27.83 181 THR A N 1
ATOM 1395 C CA . THR A 1 181 ? -41.292 29.120 0.042 1.00 27.83 181 THR A CA 1
ATOM 1396 C C . THR A 1 181 ? -41.540 30.528 0.619 1.00 27.83 181 THR A C 1
ATOM 1398 O O . THR A 1 181 ? -42.564 30.799 1.225 1.00 27.83 181 THR A O 1
ATOM 1401 N N . THR A 1 182 ? -40.612 31.431 0.266 1.00 30.22 182 THR A N 1
ATOM 1402 C CA . THR A 1 182 ? -40.781 32.787 -0.314 1.00 30.22 182 THR A CA 1
ATOM 1403 C C . THR A 1 182 ? -41.979 33.663 0.087 1.00 30.22 182 THR A C 1
ATOM 1405 O O . THR A 1 182 ? -43.081 33.410 -0.376 1.00 30.22 182 THR A O 1
ATOM 1408 N N . GLU A 1 183 ? -41.693 34.781 0.776 1.00 30.59 183 GLU A N 1
ATOM 1409 C CA . GLU A 1 183 ? -42.222 36.169 0.636 1.00 30.59 183 GLU A CA 1
ATOM 1410 C C . GLU A 1 183 ? -41.682 36.964 1.857 1.00 30.59 183 GLU A C 1
ATOM 1412 O O . GLU A 1 183 ? -41.840 36.537 2.990 1.00 30.59 183 GLU A O 1
ATOM 1417 N N . GLY A 1 184 ? -40.825 37.986 1.747 1.00 26.89 184 GLY A N 1
ATOM 1418 C CA . GLY A 1 184 ? -41.141 39.331 1.272 1.00 26.89 184 GLY A CA 1
ATOM 1419 C C . GLY A 1 184 ? -41.669 40.235 2.403 1.00 26.89 184 GLY A C 1
ATOM 1420 O O . GLY A 1 184 ? -42.879 40.348 2.518 1.00 26.89 184 GLY A O 1
ATOM 1421 N N . ASN A 1 185 ? -40.806 40.893 3.205 1.00 29.48 185 ASN A N 1
ATOM 1422 C CA . ASN A 1 185 ? -41.042 42.268 3.709 1.00 29.48 185 ASN A CA 1
ATOM 1423 C C . ASN A 1 185 ? -39.913 42.854 4.596 1.00 29.48 185 ASN A C 1
ATOM 1425 O O . ASN A 1 185 ? -39.632 42.348 5.674 1.00 29.48 185 ASN A O 1
ATOM 1429 N N . GLN A 1 186 ? -39.355 43.971 4.110 1.00 29.70 186 GLN A N 1
ATOM 1430 C CA . GLN A 1 186 ? 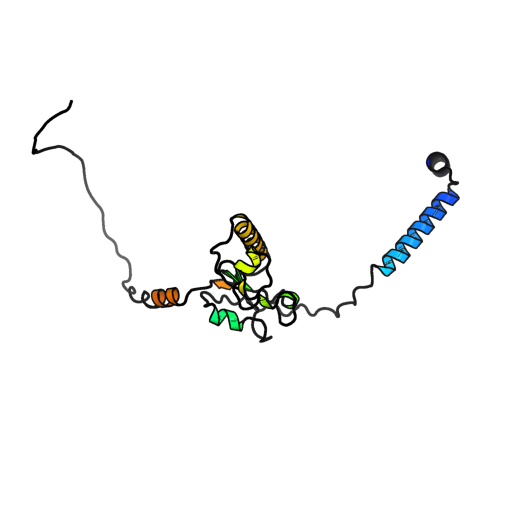-39.135 45.267 4.786 1.00 29.70 186 GLN A CA 1
ATOM 1431 C C . GLN A 1 186 ? -38.281 45.372 6.080 1.00 29.70 186 GLN A C 1
ATOM 1433 O O . GLN A 1 186 ? -38.729 45.085 7.183 1.00 29.70 186 GLN A O 1
ATOM 1438 N N . ASP A 1 187 ? -37.081 45.945 5.888 1.00 33.59 187 ASP A N 1
ATOM 1439 C CA . ASP A 1 187 ? -36.361 46.936 6.734 1.00 33.59 187 ASP A CA 1
ATOM 1440 C C . ASP A 1 187 ? -37.313 48.112 7.137 1.00 33.59 187 ASP A C 1
ATOM 1442 O O . ASP A 1 187 ? -38.301 48.279 6.410 1.00 33.59 187 ASP A O 1
ATOM 1446 N N . PRO A 1 188 ? -37.076 49.002 8.146 1.00 45.88 188 PRO A N 1
ATOM 1447 C CA . PRO A 1 188 ? -35.762 49.484 8.594 1.00 45.88 188 PRO A CA 1
ATOM 1448 C C . PRO A 1 188 ? -35.615 49.957 10.068 1.00 45.88 188 PRO A C 1
ATOM 1450 O O . PRO A 1 188 ? -36.526 49.839 10.880 1.00 45.88 188 PRO A O 1
ATOM 1453 N N . GLU A 1 189 ? -34.463 50.594 10.346 1.00 32.12 189 GLU A N 1
ATOM 1454 C CA . GLU A 1 189 ? -34.219 51.592 11.413 1.00 32.12 189 GLU A CA 1
ATOM 1455 C C . GLU A 1 189 ? -33.963 51.055 12.845 1.00 32.12 189 GLU A C 1
ATOM 1457 O O . GLU A 1 189 ? -34.618 50.139 13.309 1.00 32.12 189 GLU A O 1
ATOM 1462 N N . ARG A 1 190 ? -33.066 51.586 13.695 1.00 30.22 190 ARG A N 1
ATOM 1463 C CA . ARG A 1 190 ? -32.213 52.790 13.704 1.00 30.22 190 ARG A CA 1
ATOM 1464 C C . ARG A 1 190 ? -31.504 52.841 15.087 1.00 30.22 190 ARG A C 1
ATOM 1466 O O . ARG A 1 190 ? -32.200 52.745 16.086 1.00 30.22 190 ARG A O 1
ATOM 1473 N N . HIS A 1 191 ? -30.191 53.151 15.112 1.00 36.09 191 HIS A N 1
ATOM 1474 C CA . HIS A 1 191 ? -29.427 53.847 16.191 1.00 36.09 191 HIS A CA 1
ATOM 14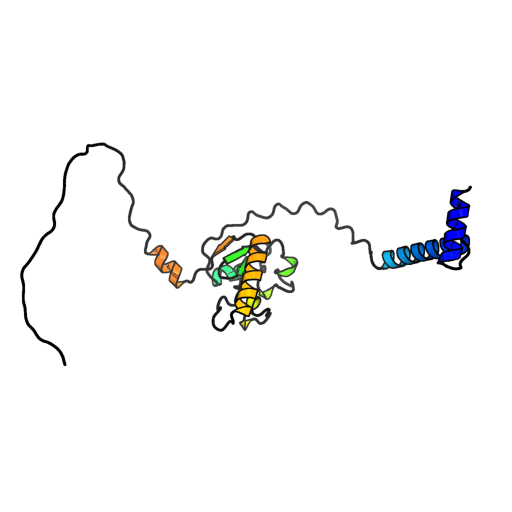75 C C . HIS A 1 191 ? -29.223 53.134 17.546 1.00 36.09 191 HIS A C 1
ATOM 1477 O O . HIS A 1 191 ? -30.028 52.313 17.946 1.00 36.09 191 HIS A O 1
ATOM 1483 N N . LYS A 1 192 ? -28.264 53.482 18.412 1.00 30.30 192 LYS A N 1
ATOM 1484 C CA . LYS A 1 192 ? -26.909 54.082 18.411 1.00 30.30 192 LYS A CA 1
ATOM 1485 C C . LYS A 1 192 ? -26.525 54.157 19.909 1.00 30.30 192 LYS A C 1
ATOM 1487 O O . LYS A 1 192 ? -27.400 54.443 20.715 1.00 30.30 192 LYS A O 1
ATOM 1492 N N . GLU A 1 193 ? -25.232 53.991 20.184 1.00 32.97 193 GLU A N 1
ATOM 1493 C CA . GLU A 1 193 ? -24.422 54.615 21.254 1.00 32.97 193 GLU A CA 1
ATOM 1494 C C . GLU A 1 193 ? -24.727 54.466 22.775 1.00 32.97 193 GLU A C 1
ATOM 1496 O O . GLU A 1 193 ? -25.857 54.531 23.239 1.00 32.97 193 GLU A O 1
ATOM 1501 N N . GLU A 1 194 ? -23.601 54.445 23.513 1.00 35.88 194 GLU A N 1
ATOM 1502 C CA . GLU A 1 194 ? -23.333 55.002 24.861 1.00 35.88 194 GLU A CA 1
ATOM 1503 C C . GLU A 1 194 ? -23.424 54.122 26.133 1.00 35.88 194 GLU A C 1
ATOM 1505 O O . GLU A 1 194 ? -24.436 53.986 26.812 1.00 35.88 194 GLU A O 1
ATOM 1510 N N . GLU A 1 195 ? -22.265 53.526 26.439 1.00 35.22 195 GLU A N 1
ATOM 1511 C CA . GLU A 1 195 ? -21.420 53.687 27.642 1.00 35.22 195 GLU A CA 1
ATOM 1512 C C . GLU A 1 195 ? -21.922 54.525 28.856 1.00 35.22 195 GLU A C 1
ATOM 1514 O O . GLU A 1 195 ? -22.364 55.658 28.699 1.00 35.22 195 GLU A O 1
ATOM 1519 N N . ILE A 1 196 ? -21.660 53.995 30.074 1.00 38.44 196 ILE A N 1
ATOM 1520 C CA . ILE A 1 196 ? -21.075 54.635 31.293 1.00 38.44 196 ILE A CA 1
ATOM 1521 C C . ILE A 1 196 ? -21.787 54.262 32.629 1.00 38.44 196 ILE A C 1
ATOM 1523 O O . ILE A 1 196 ? -22.906 54.695 32.872 1.00 38.44 196 ILE A O 1
ATOM 1527 N N . LYS A 1 197 ? -21.022 53.561 33.509 1.00 33.69 197 LYS A N 1
ATOM 1528 C CA . LYS A 1 197 ? -20.916 53.615 35.007 1.00 33.69 197 LYS A CA 1
ATOM 1529 C C . LYS A 1 197 ? -22.187 53.455 35.876 1.00 33.69 197 LYS A C 1
ATOM 1531 O O . LYS A 1 197 ? -23.270 53.847 35.499 1.00 33.69 197 LYS A O 1
ATOM 1536 N N . GLU A 1 198 ? -22.197 53.004 37.131 1.00 38.28 198 GLU A N 1
ATOM 1537 C CA . GLU A 1 198 ? -21.244 52.628 38.191 1.00 38.28 198 GLU A CA 1
ATOM 1538 C C . GLU A 1 198 ? -22.120 52.320 39.427 1.00 38.28 198 GLU A C 1
ATOM 1540 O O . GLU A 1 198 ? -23.164 52.955 39.589 1.00 38.28 198 GLU A O 1
ATOM 1545 N N . LYS A 1 199 ? -21.711 51.364 40.274 1.00 38.69 199 LYS A N 1
ATOM 1546 C CA . LYS A 1 199 ? -21.859 51.324 41.752 1.00 38.69 199 LYS A CA 1
ATOM 1547 C C . LYS A 1 199 ? -21.465 49.918 42.225 1.00 38.69 199 LYS A C 1
ATOM 1549 O O . LYS A 1 199 ? -22.152 48.952 41.923 1.00 38.69 199 LYS A O 1
ATOM 1554 N N . ASP A 1 200 ? -20.233 49.721 42.678 1.00 35.09 200 ASP A N 1
ATOM 1555 C CA . ASP A 1 200 ? -19.706 50.036 44.020 1.00 35.09 200 ASP A CA 1
ATOM 1556 C C . ASP A 1 200 ? -20.037 48.932 45.039 1.00 35.09 200 ASP A C 1
ATOM 1558 O O . ASP A 1 200 ? -21.176 48.761 45.466 1.00 35.09 200 ASP A O 1
ATOM 1562 N N . THR A 1 201 ? -19.009 48.172 45.420 1.00 39.41 201 THR A N 1
ATOM 1563 C CA . THR A 1 201 ? -18.738 47.834 46.823 1.00 39.41 201 THR A CA 1
ATOM 1564 C C . THR A 1 201 ? -17.229 47.662 46.975 1.00 39.41 201 THR A C 1
ATOM 1566 O O . THR A 1 201 ? -16.629 46.639 46.651 1.00 39.41 201 THR A O 1
ATOM 1569 N N . THR A 1 202 ? -16.664 48.779 47.405 1.00 40.69 202 THR A N 1
ATOM 1570 C CA . THR A 1 202 ? -15.373 49.048 48.036 1.00 40.69 202 THR A CA 1
ATOM 1571 C C . THR A 1 202 ? -14.982 48.061 49.149 1.00 40.69 202 THR A C 1
ATOM 1573 O O . THR A 1 202 ? -15.843 47.648 49.924 1.00 40.69 202 THR A O 1
ATOM 1576 N N . ALA A 1 203 ? -13.677 47.757 49.243 1.00 46.88 203 ALA A N 1
ATOM 1577 C CA . ALA A 1 203 ?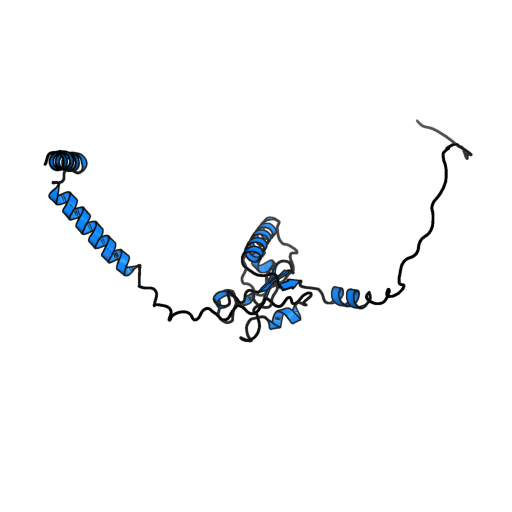 -12.810 47.852 50.442 1.00 46.88 203 ALA A CA 1
ATOM 1578 C C . ALA A 1 203 ? -11.638 46.844 50.331 1.00 46.88 203 ALA A C 1
ATOM 1580 O O . ALA A 1 203 ? -11.868 45.639 50.341 1.00 46.88 203 ALA A O 1
ATOM 1581 N N . GLU A 1 204 ? -10.421 47.291 49.978 1.00 46.09 204 GLU A N 1
ATOM 1582 C CA . GLU A 1 204 ? -9.339 47.736 50.904 1.00 46.09 204 GLU A CA 1
ATOM 1583 C C . GLU A 1 204 ? -8.550 46.534 51.488 1.00 46.09 204 GLU A C 1
ATOM 1585 O O . GLU A 1 204 ? -9.156 45.547 51.879 1.00 46.09 204 GLU A O 1
ATOM 1590 N N . THR A 1 205 ? -7.215 46.461 51.611 1.00 45.50 205 THR A N 1
ATOM 1591 C CA . THR A 1 205 ? -6.070 47.393 51.486 1.00 45.50 205 THR A CA 1
ATOM 1592 C C . THR A 1 205 ? -4.785 46.525 51.570 1.00 45.50 205 THR A C 1
ATOM 1594 O O . THR A 1 205 ? -4.739 45.597 52.371 1.00 45.50 205 THR A O 1
ATOM 1597 N N . GLN A 1 206 ? -3.880 46.590 50.579 1.00 46.94 206 GLN A N 1
ATOM 1598 C CA . GLN A 1 206 ? -2.510 47.168 50.602 1.00 46.94 206 GLN A CA 1
ATOM 1599 C C . GLN A 1 206 ? -1.489 46.478 51.545 1.00 46.94 206 GLN A C 1
ATOM 1601 O O . GLN A 1 206 ? -1.662 46.490 52.755 1.00 46.94 206 GLN A O 1
ATOM 1606 N N . VAL A 1 207 ? -0.560 45.673 51.004 1.00 54.12 207 VAL A N 1
ATOM 1607 C CA . VAL A 1 207 ? 0.869 45.960 50.680 1.00 54.12 207 VAL A CA 1
ATOM 1608 C C . VAL A 1 207 ? 1.742 46.286 51.897 1.00 54.12 207 VAL A C 1
ATOM 1610 O O . VAL A 1 207 ? 1.635 47.371 52.454 1.00 54.12 207 VAL A O 1
ATOM 1613 N N . ASP A 1 208 ? 2.669 45.370 52.182 1.00 48.56 208 ASP A N 1
ATOM 1614 C CA . ASP A 1 208 ? 4.118 45.623 52.242 1.00 48.56 208 ASP A CA 1
ATOM 1615 C C . ASP A 1 208 ? 4.842 44.442 51.568 1.00 48.56 208 ASP A C 1
ATOM 1617 O O . ASP A 1 208 ? 4.337 43.298 51.702 1.00 48.56 208 ASP A O 1
#

Organism: NCBI:txid325984

Sequence (208 aa):
MAFYTAMADTIHAYTGLSPAAFFTILALMLGAYRLVSSMFVSDAPETPPMQPPPPPPEPVQLGDVTLDELRVYDGSDPKKPLLMAIKGQIYDVSRSRMFYGPGGPYALFAGRDASRALALMSFDHNDLTGNLEGLSSAELEVLQDWEYKFMEKYVKVGQLVSEKTRKNADDNECNETTTTTTEGNQDPERHKEEEIKEKDTTAETQVD

Radius of gyration: 36.36 Å; chains: 1; bounding box: 91×71×102 Å

pLDDT: mean 77.38, std 22.68, range [26.89, 97.69]

Foldseek 3Di:
DVVVVVVQVVCCVVPVDGPVVVVVVVVVVVVVVVVVVCVVPDPPPPDPPPPPPDPPPDQAQPAEDALVRLQVQLQPDVVHFWWAAALQWIWGCNVVCCACHPPHVNSLRTSFYCHQCQLVVHPDNVSRHSDPPPRDPSSVVSSVVVVVVRVVVTDGRYGYDDPVVVVVVVVPPDDDDDDDDDDDDDDDDDDDDDDDDDDDDDDDDDDD

Secondary structure (DSSP, 8-state):
-HHHHHHHHHHHHHHSS-HHHHHHHHHHHHHHHHHHHHHHS--------------PPP----EEE-HHHHGGGSSSSTTS--EEEETTEEEE-GGGHHHHSTTSTTGGGTTSB-HHHHHHT---GGG-SS--TT--HHHHHHHHHHHHHHHHHSEEEEEE--HHHHHHHHTT------------------------------------